Protein AF-B5CWT3-F1 (afdb_monomer_lite)

Organism: Phocaeicola plebeius (strain DSM 17135 / JCM 12973 / CCUG 54634 / M2) (NCBI:txid484018)

Secondary structure (DSSP, 8-state):
----EEEEEEEEEEE-TTS-EEEEEEE-TTEEE-TTS-EEESSS-TT---SEEEEETTEE--EEEEEE-SSEEEEEEEEEETTEEEEEEEEEETTEEEEEEEEEEEEEETTEE-S--BPP-TT-EEEEEEEEP-SSTTSPP-EEEEEEEE-SSGGGG-EEEEEPPSSEEEEEEEEEETT--EEEPPPEEEE-

pLDDT: mean 88.58, std 9.72, range [42.41, 98.19]

Foldseek 3Di:
DPFQFPAKWKWKWFADPVRFIWTLETHGPQWDADPVRDIDGPPDPAQDDPQKAKDFLNHRFRWYWPDDDPFKTWIWFWKQKQNFTWTFIWMDGPVRPLIARPAIWGAPDPPRTDPDGHHDDAFIKIFTWIWGDDQDPPDDIDIDGDDIDGCHDRCSRGMHIDHDDFGKMWIWMWTQGPVRDTDTDDTDIDTD

Structure (mmCIF, N/CA/C/O backbone):
data_AF-B5CWT3-F1
#
_entry.id   AF-B5CWT3-F1
#
loop_
_atom_site.group_PDB
_atom_site.id
_atom_site.type_symbol
_atom_site.label_atom_id
_atom_site.label_alt_id
_atom_site.label_comp_id
_atom_site.label_asym_id
_atom_site.label_entity_id
_atom_site.label_seq_id
_atom_site.pdbx_PDB_ins_code
_atom_site.Cartn_x
_atom_site.Cartn_y
_atom_site.Cartn_z
_atom_site.occupancy
_atom_site.B_iso_or_equiv
_atom_site.auth_seq_id
_atom_site.auth_comp_id
_atom_site.auth_asym_id
_atom_site.auth_atom_id
_atom_site.pdbx_PDB_model_num
ATOM 1 N N . MET A 1 1 ? 12.622 -3.475 -28.338 1.00 42.41 1 MET A N 1
ATOM 2 C CA . MET A 1 1 ? 11.235 -2.985 -28.193 1.00 42.41 1 MET A CA 1
ATOM 3 C C . MET A 1 1 ? 11.257 -1.897 -27.134 1.00 42.41 1 MET A C 1
ATOM 5 O O . MET A 1 1 ? 11.532 -2.212 -25.986 1.00 42.41 1 MET A O 1
ATOM 9 N N . ILE A 1 2 ? 11.100 -0.627 -27.517 1.00 47.38 2 ILE A N 1
ATOM 10 C CA . ILE A 1 2 ? 11.071 0.485 -26.555 1.00 47.38 2 ILE A CA 1
ATOM 11 C C . ILE A 1 2 ? 9.711 0.416 -25.864 1.00 47.38 2 ILE A C 1
ATOM 13 O O . ILE A 1 2 ? 8.704 0.826 -26.438 1.00 47.38 2 ILE A O 1
ATOM 17 N N . LEU A 1 3 ? 9.665 -0.168 -24.668 1.00 53.62 3 LEU A N 1
ATOM 18 C CA . LEU A 1 3 ? 8.480 -0.125 -23.818 1.00 53.62 3 LEU A CA 1
ATOM 19 C C . LEU A 1 3 ? 8.164 1.343 -23.536 1.00 53.62 3 LEU A C 1
ATOM 21 O O . LEU A 1 3 ? 8.878 2.011 -22.788 1.00 53.62 3 LEU A O 1
ATOM 25 N N . HIS A 1 4 ? 7.105 1.862 -24.156 1.00 66.19 4 HIS A N 1
ATOM 26 C CA . HIS A 1 4 ? 6.523 3.121 -23.720 1.00 66.19 4 HIS A CA 1
ATOM 27 C C . HIS A 1 4 ? 5.958 2.862 -22.320 1.00 66.19 4 HIS A C 1
ATOM 29 O O . HIS A 1 4 ? 4.975 2.141 -22.142 1.00 66.19 4 HIS A O 1
ATOM 35 N N . THR A 1 5 ? 6.686 3.345 -21.318 1.00 67.50 5 THR A N 1
ATOM 36 C CA . THR A 1 5 ? 6.448 3.033 -19.910 1.00 67.50 5 THR A CA 1
ATOM 37 C C . THR A 1 5 ? 5.596 4.132 -19.308 1.00 67.50 5 THR A C 1
ATOM 39 O O . THR A 1 5 ? 5.922 5.310 -19.430 1.00 67.50 5 THR A O 1
ATOM 42 N N . ARG A 1 6 ? 4.501 3.751 -18.650 1.00 77.75 6 ARG A N 1
ATOM 43 C CA . ARG A 1 6 ? 3.642 4.695 -17.938 1.00 77.75 6 ARG A CA 1
ATOM 44 C C . ARG A 1 6 ? 4.219 5.023 -16.568 1.00 77.75 6 ARG A C 1
ATOM 46 O O . ARG A 1 6 ? 4.247 6.186 -16.179 1.00 77.75 6 ARG A O 1
ATOM 53 N N . LYS A 1 7 ? 4.617 3.994 -15.817 1.00 86.56 7 LYS A N 1
ATOM 54 C CA . LYS A 1 7 ? 5.152 4.135 -14.459 1.00 86.56 7 LYS A CA 1
ATOM 55 C C . LYS A 1 7 ? 5.949 2.901 -14.054 1.00 86.56 7 LYS A C 1
ATOM 57 O O . LYS A 1 7 ? 5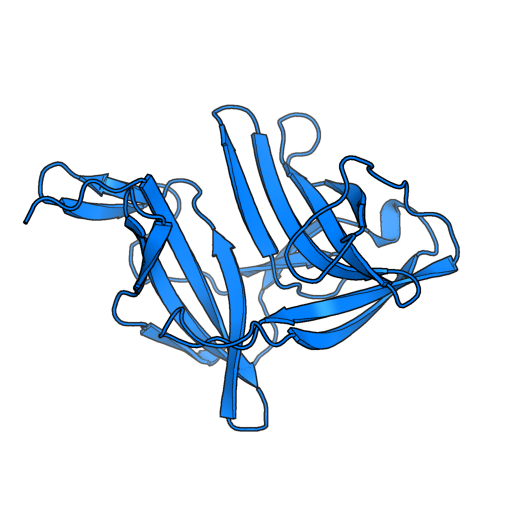.676 1.805 -14.541 1.00 86.56 7 LYS A O 1
ATOM 62 N N . ILE A 1 8 ? 6.901 3.086 -13.147 1.00 89.56 8 ILE A N 1
ATOM 63 C CA . ILE A 1 8 ? 7.663 2.002 -12.529 1.00 89.56 8 ILE A CA 1
ATOM 64 C C . ILE A 1 8 ? 7.457 2.083 -11.026 1.00 89.56 8 ILE A C 1
ATOM 66 O O . ILE A 1 8 ? 7.417 3.173 -10.458 1.00 89.56 8 ILE A O 1
ATOM 70 N N . TYR A 1 9 ? 7.329 0.923 -10.400 1.00 91.38 9 TYR A N 1
ATOM 71 C CA . TYR A 1 9 ? 7.241 0.797 -8.958 1.00 91.38 9 TYR A CA 1
ATOM 72 C C . TYR A 1 9 ? 8.287 -0.192 -8.470 1.00 91.38 9 TYR A C 1
ATOM 74 O O . TYR A 1 9 ? 8.414 -1.277 -9.032 1.00 91.38 9 TYR A O 1
ATOM 82 N N . ALA A 1 10 ? 8.989 0.142 -7.398 1.00 91.56 10 ALA A N 1
ATOM 83 C CA . ALA A 1 10 ? 9.545 -0.852 -6.503 1.00 91.56 10 ALA A CA 1
ATOM 84 C C . ALA A 1 10 ? 8.404 -1.676 -5.895 1.00 91.56 10 ALA A C 1
ATOM 86 O O . ALA A 1 10 ? 7.365 -1.132 -5.517 1.00 91.56 10 ALA A O 1
ATOM 87 N N . VAL A 1 11 ? 8.590 -2.987 -5.811 1.00 93.00 11 VAL A N 1
ATOM 88 C CA . VAL A 1 11 ? 7.597 -3.936 -5.305 1.00 93.00 11 VAL A CA 1
ATOM 89 C C . VAL A 1 11 ? 8.199 -4.689 -4.139 1.00 93.00 11 VAL A C 1
ATOM 91 O O . VAL A 1 11 ? 9.261 -5.295 -4.282 1.00 93.00 11 VAL A O 1
ATOM 94 N N . LEU A 1 12 ? 7.490 -4.688 -3.012 1.00 94.00 12 LEU A N 1
ATOM 95 C CA . LEU A 1 12 ? 7.843 -5.476 -1.839 1.00 94.00 12 LEU A CA 1
ATOM 96 C C . LEU A 1 12 ? 6.810 -6.580 -1.625 1.00 94.00 12 LEU A C 1
ATOM 98 O O . LEU A 1 12 ? 5.619 -6.309 -1.461 1.00 94.00 12 LEU A O 1
ATOM 102 N N . LEU A 1 13 ? 7.283 -7.822 -1.576 1.00 94.94 13 LEU A N 1
ATOM 103 C CA . LEU A 1 13 ? 6.482 -8.992 -1.240 1.00 94.94 13 LEU A CA 1
ATOM 104 C C . LEU A 1 13 ? 6.948 -9.581 0.090 1.00 94.94 13 LEU A C 1
ATOM 106 O O . LEU A 1 13 ? 8.145 -9.599 0.371 1.00 94.94 13 LEU A O 1
ATOM 110 N N . SER A 1 14 ? 6.016 -10.111 0.871 1.00 94.75 14 SER A N 1
ATOM 111 C CA . SER A 1 14 ? 6.274 -10.902 2.074 1.00 94.75 14 SER A CA 1
ATOM 112 C C . SER A 1 14 ? 5.712 -12.308 1.904 1.00 94.75 14 SER A C 1
ATOM 114 O O . SER A 1 14 ? 4.697 -12.506 1.234 1.00 94.75 14 SER A O 1
ATOM 116 N N . GLN A 1 15 ? 6.383 -13.303 2.477 1.00 94.19 15 GLN A N 1
ATOM 117 C CA . GLN A 1 15 ? 5.882 -14.672 2.451 1.00 94.19 15 GLN A CA 1
ATOM 118 C C . GLN A 1 15 ? 4.908 -14.906 3.611 1.00 94.19 15 GLN A C 1
ATOM 120 O O . GLN A 1 15 ? 5.242 -14.664 4.772 1.00 94.19 15 GLN A O 1
ATOM 125 N N . ALA A 1 16 ? 3.707 -15.387 3.303 1.00 90.69 16 ALA A N 1
ATOM 126 C CA . ALA A 1 16 ? 2.750 -15.856 4.295 1.00 90.69 16 ALA A CA 1
ATOM 127 C C . ALA A 1 16 ? 3.155 -17.240 4.848 1.00 90.69 16 ALA A C 1
ATOM 129 O O . ALA A 1 16 ? 3.877 -17.981 4.176 1.00 90.69 16 ALA A O 1
ATOM 130 N N . PRO A 1 17 ? 2.662 -17.644 6.038 1.00 87.75 17 PRO A N 1
ATOM 131 C CA . PRO A 1 17 ? 2.966 -18.957 6.620 1.00 87.75 17 PRO A CA 1
ATOM 132 C C . PRO A 1 17 ? 2.583 -20.155 5.739 1.00 87.75 17 PRO A C 1
ATOM 134 O O . PRO A 1 17 ? 3.186 -21.216 5.850 1.00 87.75 17 PRO A O 1
ATOM 137 N N . ASP A 1 18 ? 1.594 -19.987 4.859 1.00 88.50 18 ASP A N 1
ATOM 138 C CA . ASP A 1 18 ? 1.150 -21.001 3.895 1.00 88.50 18 ASP A CA 1
ATOM 139 C C . ASP A 1 18 ? 1.979 -21.022 2.593 1.00 88.50 18 ASP A C 1
ATOM 141 O O . ASP A 1 18 ? 1.664 -21.757 1.659 1.00 88.50 18 ASP A O 1
ATOM 145 N N . GLY A 1 19 ? 3.042 -20.216 2.521 1.00 88.25 19 GLY A N 1
ATOM 146 C CA . GLY A 1 19 ? 3.961 -20.137 1.390 1.00 88.25 19 GLY A CA 1
ATOM 147 C C . GLY A 1 19 ? 3.539 -19.173 0.281 1.00 88.25 19 GLY A C 1
ATOM 148 O O . GLY A 1 19 ? 4.358 -18.909 -0.606 1.00 88.25 19 GLY A O 1
ATOM 149 N N . ARG A 1 20 ? 2.320 -18.611 0.319 1.00 91.31 20 ARG A N 1
ATOM 150 C CA . ARG A 1 20 ? 1.879 -17.598 -0.654 1.00 91.31 20 ARG A CA 1
ATOM 151 C C . ARG A 1 20 ? 2.666 -16.302 -0.490 1.00 91.31 20 ARG A C 1
ATOM 153 O O . ARG A 1 20 ? 3.095 -15.945 0.606 1.00 91.31 20 ARG A O 1
ATOM 160 N N . TRP A 1 21 ? 2.812 -15.561 -1.583 1.00 93.56 21 TRP A N 1
ATOM 161 C CA . TRP A 1 21 ? 3.389 -14.221 -1.550 1.00 93.56 21 TRP A CA 1
ATOM 162 C C . TRP A 1 21 ? 2.282 -13.193 -1.381 1.00 93.56 21 TRP A C 1
ATOM 164 O O . TRP A 1 21 ? 1.289 -13.215 -2.103 1.00 93.56 21 TRP A O 1
ATOM 174 N N . LEU A 1 22 ? 2.456 -12.282 -0.434 1.00 94.12 22 LEU A N 1
ATOM 175 C CA . LEU A 1 22 ? 1.576 -11.149 -0.211 1.00 94.12 22 LEU A CA 1
ATOM 176 C C . LEU A 1 22 ? 2.302 -9.865 -0.610 1.00 94.12 22 LEU A C 1
ATOM 178 O O . LEU A 1 22 ? 3.482 -9.687 -0.320 1.00 94.12 22 LEU A O 1
ATOM 182 N N . SER A 1 23 ? 1.605 -8.956 -1.276 1.00 94.00 23 SER A N 1
ATOM 183 C CA . SER A 1 23 ? 2.138 -7.666 -1.697 1.00 94.00 23 SER A CA 1
ATOM 184 C C . SER A 1 23 ? 2.060 -6.655 -0.550 1.00 94.00 23 SER A C 1
ATOM 186 O O . SER A 1 23 ? 0.996 -6.107 -0.253 1.00 94.00 23 SER A O 1
ATOM 188 N N . TYR A 1 24 ? 3.207 -6.366 0.071 1.00 91.12 24 TYR A N 1
ATOM 189 C CA . TYR A 1 24 ? 3.368 -5.252 1.015 1.00 91.12 24 TYR A CA 1
ATOM 190 C C . TYR A 1 24 ? 3.343 -3.890 0.320 1.00 91.12 24 TYR A C 1
ATOM 192 O O . TYR A 1 24 ? 3.118 -2.874 0.976 1.00 91.12 24 TYR A O 1
ATOM 200 N N . GLY A 1 25 ? 3.458 -3.853 -1.005 1.00 91.19 25 GLY A N 1
ATOM 201 C CA . GLY A 1 25 ? 2.993 -2.719 -1.783 1.00 91.19 25 GLY A CA 1
ATOM 202 C C . GLY A 1 25 ? 3.935 -2.283 -2.885 1.00 91.19 25 GLY A C 1
ATOM 203 O O . GLY A 1 25 ? 4.823 -3.025 -3.310 1.00 91.19 25 GLY A O 1
ATOM 204 N N . MET A 1 26 ? 3.674 -1.074 -3.372 1.00 90.81 26 MET A N 1
ATOM 205 C CA . MET A 1 26 ? 4.297 -0.499 -4.556 1.00 90.81 26 MET A CA 1
ATOM 206 C C . MET A 1 26 ? 4.712 0.938 -4.283 1.00 90.81 26 MET A C 1
ATOM 208 O O . MET A 1 26 ? 3.869 1.758 -3.921 1.00 90.81 26 MET A O 1
ATOM 212 N N . ASP A 1 27 ? 5.984 1.248 -4.501 1.00 90.44 27 ASP A N 1
ATOM 213 C CA . ASP A 1 27 ? 6.536 2.586 -4.315 1.00 90.44 27 ASP A CA 1
ATOM 214 C C . ASP A 1 27 ? 7.229 3.059 -5.591 1.00 90.44 27 ASP A C 1
ATOM 216 O O . ASP A 1 27 ? 8.103 2.381 -6.118 1.00 90.44 27 ASP A O 1
ATOM 220 N N . GLY A 1 28 ? 6.787 4.186 -6.137 1.00 85.38 28 GLY A N 1
ATOM 221 C CA . GLY A 1 28 ? 7.316 4.730 -7.388 1.00 85.38 28 GLY A CA 1
ATOM 222 C C . GLY A 1 28 ? 8.274 5.898 -7.185 1.00 85.38 28 GLY A C 1
ATOM 223 O O . GLY A 1 28 ? 8.711 6.475 -8.179 1.00 85.38 28 GLY A O 1
ATOM 224 N N . ASP A 1 29 ? 8.557 6.291 -5.939 1.00 83.50 29 ASP A N 1
ATOM 225 C CA . ASP A 1 29 ? 9.338 7.498 -5.683 1.00 83.50 29 ASP A CA 1
ATOM 226 C C . ASP A 1 29 ? 10.789 7.341 -6.155 1.00 83.50 29 ASP A C 1
ATOM 228 O O . ASP A 1 29 ? 11.510 6.418 -5.763 1.00 83.50 29 ASP A O 1
ATOM 232 N N . GLY A 1 30 ? 11.214 8.255 -7.024 1.00 81.00 30 GLY A N 1
ATOM 233 C CA . GLY A 1 30 ? 12.561 8.272 -7.580 1.00 81.00 30 GLY A CA 1
ATOM 234 C C . GLY A 1 30 ? 12.915 7.100 -8.502 1.00 81.00 30 GLY A C 1
ATOM 235 O O . GLY A 1 30 ? 14.095 6.964 -8.816 1.00 81.00 30 GLY A O 1
ATOM 236 N N . VAL A 1 31 ? 11.960 6.270 -8.949 1.00 86.81 31 VAL A N 1
ATOM 237 C CA . VAL A 1 31 ? 12.222 5.129 -9.852 1.00 86.81 31 VAL A CA 1
ATOM 238 C C . VAL A 1 31 ? 11.840 5.472 -11.294 1.00 86.81 31 VAL A C 1
ATOM 240 O O . VAL A 1 31 ? 10.692 5.805 -11.586 1.00 86.81 31 VAL A O 1
ATOM 243 N N . THR A 1 32 ? 12.796 5.373 -12.220 1.00 87.19 32 THR A N 1
ATOM 244 C CA . THR A 1 32 ? 12.632 5.774 -13.632 1.00 87.19 32 THR A CA 1
ATOM 245 C C . THR A 1 32 ? 13.348 4.820 -14.596 1.00 87.19 32 THR A C 1
ATOM 247 O O . THR A 1 32 ? 13.982 3.861 -14.159 1.00 87.19 32 THR A O 1
ATOM 250 N N . LEU A 1 33 ? 13.215 5.050 -15.911 1.00 86.50 33 LEU A N 1
ATOM 251 C CA . LEU A 1 33 ? 14.059 4.425 -16.934 1.00 86.50 33 LEU A CA 1
ATOM 252 C C . LEU A 1 33 ? 15.059 5.442 -17.479 1.00 86.50 33 LEU A C 1
ATOM 254 O O . LEU A 1 33 ? 14.679 6.575 -17.778 1.00 86.50 33 LEU A O 1
ATOM 258 N N . ASN A 1 34 ? 16.295 5.008 -17.704 1.00 85.25 34 ASN A N 1
ATOM 259 C CA . ASN A 1 34 ? 17.256 5.786 -18.476 1.00 85.25 34 ASN A CA 1
ATOM 260 C C . ASN A 1 34 ? 17.017 5.672 -19.989 1.00 85.25 34 ASN A C 1
ATOM 262 O O . ASN A 1 34 ? 16.155 4.925 -20.460 1.00 85.25 34 ASN A O 1
ATOM 266 N N . SER A 1 35 ? 17.816 6.398 -20.774 1.00 82.94 35 SER A N 1
ATOM 267 C CA . SER A 1 35 ? 17.736 6.406 -22.243 1.00 82.94 35 SER A CA 1
ATOM 268 C C . SER A 1 35 ? 17.994 5.040 -22.895 1.00 82.94 35 SER A C 1
ATOM 270 O O . SER A 1 35 ? 17.619 4.838 -24.049 1.00 82.94 35 SER A O 1
ATOM 272 N N . LEU A 1 36 ? 18.593 4.094 -22.165 1.00 84.81 36 LEU A N 1
ATOM 273 C CA . LEU A 1 36 ? 18.849 2.719 -22.600 1.00 84.81 36 LEU A CA 1
ATOM 274 C C . LEU A 1 36 ? 17.737 1.744 -22.171 1.00 84.81 36 LEU A C 1
ATOM 276 O O . LEU A 1 36 ? 17.817 0.554 -22.474 1.00 84.81 36 LEU A O 1
ATOM 280 N N . GLY A 1 37 ? 16.699 2.222 -21.477 1.00 79.12 37 GLY A N 1
ATOM 281 C CA . GLY A 1 37 ? 15.597 1.398 -20.978 1.00 79.12 37 GLY A CA 1
ATOM 282 C C . GLY A 1 37 ? 15.942 0.580 -19.732 1.00 79.12 37 GLY A C 1
ATOM 283 O O . GLY A 1 37 ? 15.261 -0.403 -19.444 1.00 79.12 37 GLY A O 1
ATOM 284 N N . GLN A 1 38 ? 16.987 0.956 -18.994 1.00 85.88 38 GLN A N 1
ATOM 285 C CA . GLN A 1 38 ? 17.345 0.333 -17.720 1.00 85.88 38 GLN A CA 1
ATOM 286 C C . GLN A 1 38 ? 16.682 1.086 -16.569 1.00 85.88 38 GLN A C 1
ATOM 288 O O . GLN A 1 38 ? 16.567 2.310 -16.611 1.00 85.88 38 GLN A O 1
ATOM 293 N N . ILE A 1 39 ? 16.253 0.350 -15.543 1.00 87.62 39 ILE A N 1
ATOM 294 C CA . ILE A 1 39 ? 15.684 0.947 -14.333 1.00 87.62 39 ILE A CA 1
ATOM 295 C C . ILE A 1 39 ? 16.789 1.687 -13.590 1.00 87.62 39 ILE A C 1
ATOM 297 O O . ILE A 1 39 ? 17.854 1.124 -13.365 1.00 87.62 39 ILE A O 1
ATOM 301 N N . GLU A 1 40 ? 16.507 2.913 -13.172 1.00 87.25 40 GLU A N 1
ATOM 302 C CA . GLU A 1 40 ? 17.349 3.715 -12.293 1.00 87.25 40 GLU A CA 1
ATOM 303 C C . GLU A 1 40 ? 16.524 4.208 -11.107 1.00 87.25 40 GLU A C 1
ATOM 305 O O . GLU A 1 40 ? 15.315 4.427 -11.210 1.00 87.25 40 GLU A O 1
ATOM 310 N N . SER A 1 41 ? 17.182 4.355 -9.961 1.00 83.12 41 SER A N 1
ATOM 311 C CA . SER A 1 41 ? 16.553 4.754 -8.708 1.00 83.12 41 SER A CA 1
ATOM 312 C C . SER A 1 41 ? 17.380 5.850 -8.048 1.00 83.12 41 SER A C 1
ATOM 314 O O . SER A 1 41 ? 18.573 5.671 -7.806 1.00 83.12 41 SER A O 1
ATOM 316 N N . GLN A 1 42 ? 16.743 6.985 -7.767 1.00 76.31 42 GLN A N 1
ATOM 317 C CA . GLN A 1 42 ? 17.350 8.128 -7.077 1.00 76.31 42 GLN A CA 1
ATOM 318 C C . GLN A 1 42 ? 17.270 7.996 -5.549 1.00 76.31 42 GLN A C 1
ATOM 320 O O . GLN A 1 42 ? 18.022 8.651 -4.833 1.00 76.31 42 GLN A O 1
ATOM 325 N N . SER A 1 43 ? 16.362 7.154 -5.047 1.00 64.56 43 SER A N 1
ATOM 326 C CA . SER A 1 43 ? 16.058 7.002 -3.618 1.00 64.56 43 SER A CA 1
ATOM 327 C C . SER A 1 43 ? 16.865 5.887 -2.939 1.00 64.56 43 SER A C 1
ATOM 329 O O . SER A 1 43 ? 17.167 5.978 -1.748 1.00 64.56 43 SER A O 1
ATOM 331 N N . ALA A 1 44 ? 17.253 4.845 -3.680 1.00 66.25 44 ALA A N 1
ATOM 332 C CA . ALA A 1 44 ? 18.065 3.733 -3.176 1.00 66.25 44 ALA A CA 1
ATOM 333 C C . ALA A 1 44 ? 18.827 3.004 -4.300 1.00 66.25 44 ALA A C 1
ATOM 335 O O . ALA A 1 44 ? 18.329 2.961 -5.429 1.00 66.25 44 ALA A O 1
ATOM 336 N N . PRO A 1 45 ? 19.983 2.367 -4.015 1.00 73.12 45 PRO A N 1
ATOM 337 C CA . PRO 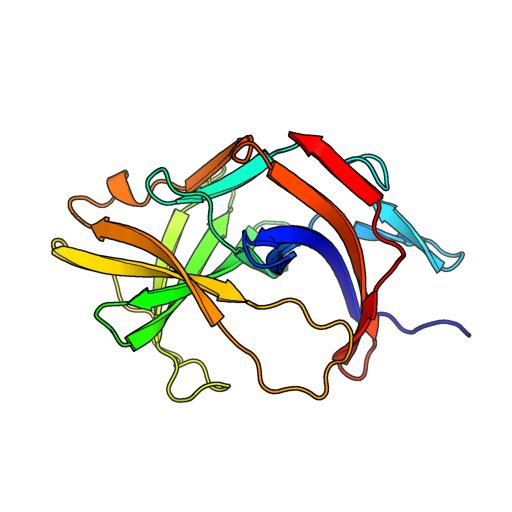A 1 45 ? 20.653 1.491 -4.973 1.00 73.12 45 PRO A CA 1
ATOM 338 C C . PRO A 1 45 ? 19.724 0.384 -5.485 1.00 73.12 45 PRO A C 1
ATOM 340 O O . PRO A 1 45 ? 18.955 -0.210 -4.726 1.00 73.12 45 PRO A O 1
ATOM 343 N N . LEU A 1 46 ? 19.815 0.085 -6.781 1.00 73.25 46 LEU A N 1
ATOM 344 C CA . LEU A 1 46 ? 18.967 -0.920 -7.416 1.00 73.25 46 LEU A CA 1
ATOM 345 C C . LEU A 1 46 ? 19.153 -2.293 -6.775 1.00 73.25 46 LEU A C 1
ATOM 347 O O . LEU A 1 46 ? 20.274 -2.742 -6.539 1.00 73.25 46 LEU A O 1
ATOM 351 N N . GLY A 1 47 ? 18.036 -2.970 -6.517 1.00 66.31 47 GLY A N 1
ATOM 352 C CA . GLY A 1 47 ? 18.058 -4.312 -5.939 1.00 66.31 47 GLY A CA 1
ATOM 353 C C . GLY A 1 47 ? 18.570 -4.367 -4.498 1.00 66.31 47 GLY A C 1
ATOM 354 O O . GLY A 1 47 ? 18.820 -5.463 -4.008 1.00 66.31 47 GLY A O 1
ATOM 355 N N . GLN A 1 48 ? 18.708 -3.227 -3.815 1.00 78.81 48 GLN A N 1
ATOM 356 C CA . GLN A 1 48 ? 18.921 -3.170 -2.374 1.00 78.81 48 GLN A CA 1
ATOM 357 C C . GLN A 1 48 ? 17.670 -2.612 -1.710 1.00 78.81 48 GLN A C 1
ATOM 359 O O . GLN A 1 48 ? 17.190 -1.532 -2.048 1.00 78.81 48 GLN A O 1
ATOM 364 N N . TRP A 1 49 ? 17.154 -3.350 -0.737 1.00 85.88 49 TRP A N 1
ATOM 365 C CA . TRP A 1 49 ? 16.080 -2.881 0.119 1.00 85.88 49 TRP A CA 1
ATOM 366 C C . TRP A 1 49 ? 16.606 -2.709 1.541 1.00 85.88 49 TRP A C 1
ATOM 368 O O . TRP A 1 49 ? 17.268 -3.590 2.083 1.00 85.88 49 TRP A O 1
ATOM 378 N N . ASN A 1 50 ? 16.315 -1.563 2.153 1.00 85.69 50 ASN A N 1
ATOM 379 C CA . ASN A 1 50 ? 16.822 -1.188 3.477 1.00 85.69 50 ASN A CA 1
ATOM 380 C C . ASN A 1 50 ? 16.035 -1.816 4.647 1.00 85.69 50 ASN A C 1
ATOM 382 O O . ASN A 1 50 ? 16.206 -1.398 5.794 1.00 85.69 50 ASN A O 1
ATOM 386 N N . GLY A 1 51 ? 15.134 -2.759 4.354 1.00 89.50 51 GLY A N 1
ATOM 387 C CA . GLY A 1 51 ? 14.304 -3.444 5.341 1.00 89.50 51 GLY A CA 1
ATOM 388 C C . GLY A 1 51 ? 13.207 -2.575 5.954 1.00 89.50 51 GLY A C 1
ATOM 389 O O . GLY A 1 51 ? 12.540 -3.022 6.884 1.00 89.50 51 GLY A O 1
ATOM 390 N N . LYS A 1 52 ? 13.006 -1.332 5.493 1.00 91.19 52 LYS A N 1
ATOM 391 C CA . LYS A 1 52 ? 11.993 -0.423 6.041 1.00 91.19 52 LYS A CA 1
ATOM 392 C C . LYS A 1 52 ? 10.757 -0.353 5.157 1.00 91.19 52 LYS A C 1
ATOM 394 O O . LYS A 1 52 ? 10.841 -0.413 3.933 1.00 91.19 52 LYS A O 1
ATOM 399 N N . TRP A 1 53 ? 9.606 -0.194 5.804 1.00 93.62 53 TRP A N 1
ATOM 400 C CA . TRP A 1 53 ? 8.317 -0.018 5.150 1.00 93.62 53 TRP A CA 1
ATOM 401 C C . TRP A 1 53 ? 7.355 0.827 5.992 1.00 93.62 53 TRP A C 1
ATOM 403 O O . TRP A 1 53 ? 7.636 1.161 7.150 1.00 93.62 53 TRP A O 1
ATOM 413 N N . ILE A 1 54 ? 6.226 1.208 5.393 1.00 94.88 54 ILE A N 1
ATOM 414 C CA . ILE A 1 54 ? 5.230 2.088 6.005 1.00 94.88 54 ILE A CA 1
ATOM 415 C C . ILE A 1 54 ? 4.523 1.360 7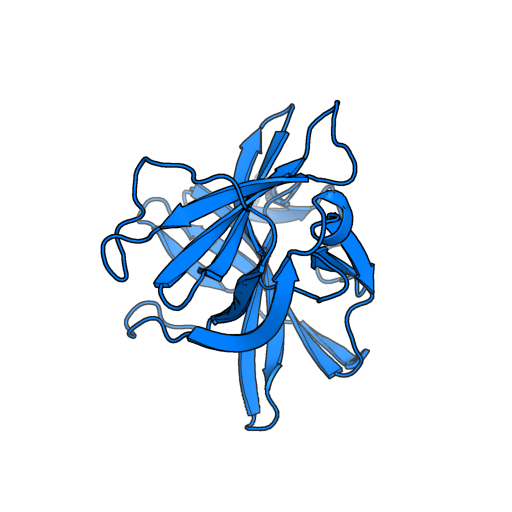.159 1.00 94.88 54 ILE A C 1
ATOM 417 O O . ILE A 1 54 ? 4.064 0.221 7.031 1.00 94.88 54 ILE A O 1
ATOM 421 N N . ARG A 1 55 ? 4.412 2.051 8.299 1.00 95.06 55 ARG A N 1
ATOM 422 C CA . ARG A 1 55 ? 3.593 1.671 9.453 1.00 95.06 55 ARG A CA 1
ATOM 423 C C . ARG A 1 55 ? 2.529 2.712 9.739 1.00 95.06 55 ARG A C 1
ATOM 425 O O . ARG A 1 55 ? 2.826 3.903 9.755 1.00 95.06 55 ARG A O 1
ATOM 432 N N . ILE A 1 56 ? 1.334 2.245 10.083 1.00 96.00 56 ILE A N 1
ATOM 433 C CA . ILE A 1 56 ? 0.224 3.067 10.572 1.00 96.00 56 ILE A CA 1
ATOM 434 C C . ILE A 1 56 ? -0.239 2.488 11.902 1.00 96.00 56 ILE A C 1
ATOM 436 O O . ILE A 1 56 ? -0.496 1.289 12.016 1.00 96.00 56 ILE A O 1
ATOM 440 N N . GLY A 1 57 ? -0.303 3.326 12.936 1.00 93.50 57 GLY A N 1
ATOM 441 C CA . GLY A 1 57 ? -0.781 2.891 14.253 1.00 93.50 57 GLY A CA 1
ATOM 442 C C . GLY A 1 57 ? 0.019 1.738 14.850 1.00 93.50 57 GLY A C 1
ATOM 443 O O . GLY A 1 57 ? -0.520 0.861 15.516 1.00 93.50 57 GLY A O 1
ATOM 444 N N . GLY A 1 58 ? 1.323 1.717 14.569 1.00 92.19 58 GLY A N 1
ATOM 445 C CA . GLY A 1 58 ? 2.219 0.669 15.039 1.00 92.19 58 GLY A CA 1
ATOM 446 C C . GLY A 1 58 ? 2.094 -0.658 14.286 1.00 92.19 58 GLY A C 1
ATOM 447 O O . GLY A 1 58 ? 2.733 -1.621 14.697 1.00 92.19 58 GLY A O 1
ATOM 448 N N . LYS A 1 59 ? 1.355 -0.746 13.179 1.00 94.50 59 LYS A N 1
ATOM 449 C CA . LYS A 1 59 ? 1.294 -1.959 12.347 1.00 94.50 59 LYS A CA 1
ATOM 450 C C . LYS A 1 59 ? 1.944 -1.706 10.996 1.00 94.50 59 LYS A C 1
ATOM 452 O O . LYS A 1 59 ? 1.780 -0.613 10.464 1.00 94.50 59 LYS A O 1
ATOM 457 N N . ASN A 1 60 ? 2.716 -2.661 10.475 1.00 93.56 60 ASN A N 1
ATOM 458 C CA . ASN A 1 60 ? 3.213 -2.598 9.096 1.00 93.56 60 ASN A CA 1
ATOM 459 C C . ASN A 1 60 ? 2.032 -2.835 8.163 1.00 93.56 60 ASN A C 1
ATOM 461 O O . ASN A 1 60 ? 1.209 -3.707 8.432 1.00 93.56 60 ASN A O 1
ATOM 465 N N . VAL A 1 61 ? 1.926 -2.033 7.108 1.00 95.88 61 VAL A N 1
ATOM 466 C CA . VAL A 1 61 ? 0.747 -2.037 6.237 1.00 95.88 61 VAL A CA 1
ATOM 467 C C . VAL A 1 61 ? 1.137 -2.237 4.784 1.00 95.88 61 VAL A C 1
ATOM 469 O O . VAL A 1 61 ? 2.219 -1.822 4.364 1.00 95.88 61 VAL A O 1
ATOM 472 N N . ALA A 1 62 ? 0.234 -2.833 4.007 1.00 96.00 62 ALA A N 1
ATOM 473 C CA . ALA A 1 62 ? 0.382 -2.859 2.564 1.00 96.00 62 ALA A CA 1
ATOM 474 C C . ALA A 1 62 ? 0.084 -1.463 1.998 1.00 96.00 62 ALA A C 1
ATOM 476 O O . ALA A 1 62 ? -1.020 -0.970 2.198 1.00 96.00 62 ALA A O 1
ATOM 477 N N . ALA A 1 63 ? 1.031 -0.816 1.319 1.00 96.44 63 ALA A N 1
ATOM 478 C CA . ALA A 1 63 ? 0.878 0.565 0.856 1.00 96.44 63 ALA A CA 1
ATOM 479 C C . ALA A 1 63 ? 1.215 0.703 -0.631 1.00 96.44 63 ALA A C 1
ATOM 481 O O . ALA A 1 63 ? 2.301 0.340 -1.074 1.00 96.44 63 ALA A O 1
ATOM 482 N N . TYR A 1 64 ? 0.283 1.250 -1.404 1.00 95.12 64 TYR A N 1
ATOM 483 C CA . TYR A 1 64 ? 0.391 1.348 -2.857 1.00 95.12 64 TYR A CA 1
ATOM 484 C C . TYR A 1 64 ? 0.400 2.809 -3.263 1.00 95.12 64 TYR A C 1
ATOM 486 O O . TYR A 1 64 ? -0.574 3.522 -3.023 1.00 95.12 64 TYR A O 1
ATOM 494 N N . MET A 1 65 ? 1.492 3.265 -3.867 1.00 94.06 65 MET A N 1
ATOM 495 C CA . MET A 1 65 ? 1.586 4.628 -4.358 1.00 94.06 65 MET A CA 1
ATOM 496 C C . MET A 1 65 ? 0.592 4.836 -5.496 1.00 94.06 65 MET A C 1
ATOM 498 O O . MET A 1 65 ? 0.707 4.241 -6.568 1.00 94.06 65 MET A O 1
ATOM 502 N N . THR A 1 66 ? -0.332 5.767 -5.308 1.00 91.06 66 THR A N 1
ATOM 503 C CA . THR A 1 66 ? -1.275 6.167 -6.352 1.00 91.06 66 THR A CA 1
ATOM 504 C C . THR A 1 66 ? -0.718 7.303 -7.191 1.00 91.06 66 THR A C 1
ATOM 506 O O . THR A 1 66 ? -0.844 7.305 -8.415 1.00 91.06 66 THR A O 1
ATOM 509 N N . PHE A 1 67 ? -0.068 8.271 -6.548 1.00 85.75 67 PHE A N 1
ATOM 510 C CA . PHE A 1 67 ? 0.364 9.504 -7.190 1.00 85.75 67 PHE A CA 1
ATOM 511 C C . PHE A 1 67 ? 1.608 10.066 -6.501 1.00 85.75 67 PHE A C 1
ATOM 513 O O . PHE A 1 67 ? 1.756 9.934 -5.289 1.00 85.75 67 PHE A O 1
ATOM 520 N N . ALA A 1 68 ? 2.484 10.669 -7.294 1.00 87.38 68 ALA A N 1
ATOM 521 C CA . ALA A 1 68 ? 3.656 11.390 -6.833 1.00 87.38 68 ALA A CA 1
ATOM 522 C C . ALA A 1 68 ? 3.822 12.625 -7.719 1.00 87.38 68 ALA A C 1
ATOM 524 O O . ALA A 1 68 ? 3.740 12.517 -8.945 1.00 87.38 68 ALA A O 1
ATOM 525 N N . ASP A 1 69 ? 4.041 13.773 -7.094 1.00 85.44 69 ASP A N 1
ATOM 526 C CA . ASP A 1 69 ? 4.476 14.999 -7.752 1.00 85.44 69 ASP A CA 1
ATOM 527 C C . ASP A 1 69 ? 5.647 15.624 -6.985 1.00 85.44 69 ASP A C 1
ATOM 529 O O . ASP A 1 69 ? 6.164 15.054 -6.026 1.00 85.44 69 ASP A O 1
ATOM 533 N N . SER A 1 70 ? 6.086 16.808 -7.412 1.00 84.38 70 SER A N 1
ATOM 534 C CA . SER A 1 70 ? 7.232 17.492 -6.809 1.00 84.38 70 SER A CA 1
ATOM 535 C C . SER A 1 70 ? 7.015 17.956 -5.364 1.00 84.38 70 SER A C 1
ATOM 537 O O . SER A 1 70 ? 7.969 18.408 -4.738 1.00 84.38 70 SER A O 1
ATOM 539 N N . ARG A 1 71 ? 5.787 17.896 -4.834 1.00 89.31 71 ARG A N 1
ATOM 540 C CA . ARG A 1 71 ? 5.428 18.425 -3.507 1.00 89.31 71 ARG A CA 1
ATOM 541 C C . ARG A 1 71 ? 4.797 17.388 -2.591 1.00 89.31 71 ARG A C 1
ATOM 543 O O . ARG A 1 71 ? 4.692 17.631 -1.388 1.00 89.31 71 ARG A O 1
ATOM 550 N N . SER A 1 72 ? 4.317 16.280 -3.144 1.00 92.62 72 SER A N 1
ATOM 551 C CA . SER A 1 72 ? 3.520 15.321 -2.405 1.00 92.62 72 SER A CA 1
ATOM 552 C C . SER A 1 72 ? 3.586 13.908 -2.964 1.00 92.62 72 SER A C 1
ATOM 554 O O . SER A 1 72 ? 3.612 13.674 -4.173 1.00 92.62 72 SER A O 1
ATOM 556 N N . LEU A 1 73 ? 3.538 12.949 -2.042 1.00 93.69 73 LEU A N 1
ATOM 557 C CA . LEU A 1 73 ? 3.393 11.530 -2.339 1.00 93.69 73 LEU A CA 1
ATOM 558 C C . LEU A 1 73 ? 2.084 11.036 -1.738 1.00 93.69 73 LEU A C 1
ATOM 560 O O . LEU A 1 73 ? 1.749 11.346 -0.591 1.00 93.69 73 LEU A O 1
ATOM 564 N N . HIS A 1 74 ? 1.352 10.241 -2.505 1.00 95.31 74 HIS A N 1
ATOM 565 C CA . HIS A 1 74 ? 0.058 9.707 -2.118 1.00 95.31 74 HIS A CA 1
ATOM 566 C C . HIS A 1 74 ? 0.054 8.190 -2.212 1.00 95.31 74 HIS A C 1
ATOM 568 O O . HIS A 1 74 ? 0.414 7.620 -3.245 1.00 95.31 74 HIS A O 1
ATOM 574 N N . TYR A 1 75 ? -0.425 7.554 -1.146 1.00 96.50 75 TYR A N 1
ATOM 575 C CA . TYR A 1 75 ? -0.556 6.105 -1.066 1.00 96.50 75 TYR A CA 1
ATOM 576 C C . TYR A 1 75 ? -1.967 5.718 -0.637 1.00 96.50 75 TYR A C 1
ATOM 578 O O . TYR A 1 75 ? -2.626 6.430 0.122 1.00 96.50 75 TYR A O 1
ATOM 586 N N . THR A 1 76 ? -2.402 4.548 -1.085 1.00 96.38 76 THR A N 1
ATOM 587 C CA . THR A 1 76 ? -3.584 3.855 -0.576 1.00 96.38 76 THR A CA 1
ATOM 588 C C . THR A 1 76 ? -3.163 2.621 0.200 1.00 96.38 76 THR A C 1
ATOM 590 O O . THR A 1 76 ? -2.295 1.869 -0.249 1.00 96.38 76 THR A O 1
ATOM 593 N N . VAL A 1 77 ? -3.798 2.390 1.344 1.00 97.31 77 VAL A N 1
ATOM 594 C CA . VAL A 1 77 ? -3.615 1.177 2.149 1.00 97.31 77 VAL A CA 1
ATOM 595 C C . VAL A 1 77 ? -4.951 0.444 2.217 1.00 97.31 77 VAL A C 1
ATOM 597 O O . VAL A 1 77 ? -5.898 1.005 2.773 1.00 97.31 77 VAL A O 1
ATOM 600 N N . PRO A 1 78 ? -5.063 -0.775 1.664 1.00 96.56 78 PRO A N 1
ATOM 601 C CA . PRO A 1 78 ? -6.321 -1.497 1.635 1.00 96.56 78 PRO A CA 1
ATOM 602 C C . PRO A 1 78 ? -6.701 -1.982 3.032 1.00 96.56 78 PRO A C 1
ATOM 604 O O . PRO A 1 78 ? -5.877 -2.516 3.778 1.00 96.56 78 PRO A O 1
ATOM 607 N N . VAL A 1 79 ? -7.965 -1.778 3.393 1.00 97.38 79 VAL A N 1
ATOM 608 C CA . VAL A 1 79 ? -8.521 -2.112 4.705 1.00 97.38 79 VAL A CA 1
ATOM 609 C C . VAL A 1 79 ? -9.961 -2.628 4.607 1.00 97.38 79 VAL A C 1
ATOM 611 O O . VAL A 1 79 ? -10.665 -2.401 3.619 1.00 97.38 79 VAL A O 1
ATOM 614 N N . LEU A 1 80 ? -10.421 -3.285 5.671 1.00 97.31 80 LEU A N 1
ATOM 615 C CA . LEU A 1 80 ? -11.832 -3.276 6.048 1.00 97.31 80 LEU A CA 1
ATOM 616 C C . LEU A 1 80 ? -12.011 -2.194 7.108 1.00 97.31 80 LEU A C 1
ATOM 618 O O . LEU A 1 80 ? -11.479 -2.302 8.215 1.00 97.31 80 LEU A O 1
ATOM 622 N N . PHE A 1 81 ? -12.738 -1.142 6.757 1.00 97.06 81 PHE A N 1
ATOM 623 C CA . PHE A 1 81 ? -13.091 -0.063 7.667 1.00 97.06 81 PHE A CA 1
ATOM 624 C C . PHE A 1 81 ? -14.507 -0.304 8.175 1.00 97.06 81 PHE A C 1
ATOM 626 O O . PHE A 1 81 ? -15.448 -0.315 7.387 1.00 97.06 81 PHE A O 1
ATOM 633 N N . ASN A 1 82 ? -14.652 -0.574 9.474 1.00 96.94 82 ASN A N 1
ATOM 634 C CA . ASN A 1 82 ? -15.919 -0.984 10.090 1.00 96.94 82 ASN A CA 1
ATOM 635 C C . ASN A 1 82 ? -16.615 -2.143 9.342 1.00 96.94 82 ASN A C 1
ATOM 637 O O . ASN A 1 82 ? -17.837 -2.196 9.249 1.00 96.94 82 ASN A O 1
ATOM 641 N N . GLY A 1 83 ? -15.821 -3.075 8.803 1.00 95.62 83 GLY A N 1
ATOM 642 C CA . GLY A 1 83 ? -16.299 -4.237 8.045 1.00 95.62 83 GLY A CA 1
ATOM 643 C C . GLY A 1 83 ? -16.467 -4.010 6.539 1.00 95.62 83 GLY A C 1
ATOM 644 O O . GLY A 1 83 ? -16.671 -4.976 5.811 1.00 95.62 83 GLY A O 1
ATOM 645 N N . GLU A 1 84 ? -16.323 -2.779 6.043 1.00 94.56 84 GLU A N 1
ATOM 646 C CA . GLU A 1 84 ? -16.503 -2.455 4.624 1.00 94.56 84 GLU A CA 1
ATOM 647 C C . GLU A 1 84 ? -15.164 -2.278 3.893 1.00 94.56 84 GLU A C 1
ATOM 649 O O . GLU A 1 84 ? -14.258 -1.591 4.380 1.00 94.56 84 GLU A O 1
ATOM 654 N N . ARG A 1 85 ? -15.040 -2.850 2.685 1.00 94.75 85 ARG A N 1
ATOM 655 C CA . ARG A 1 85 ? -13.847 -2.692 1.838 1.00 94.75 85 ARG A CA 1
ATOM 656 C C . ARG A 1 85 ? -13.610 -1.213 1.545 1.00 94.75 85 ARG A C 1
ATOM 658 O O . ARG A 1 85 ? -14.446 -0.530 0.958 1.00 94.75 85 ARG A O 1
ATOM 665 N N . SER A 1 86 ? -12.454 -0.727 1.978 1.00 96.31 86 SER A N 1
ATOM 666 C CA . SER A 1 86 ? -12.073 0.680 1.886 1.00 96.31 86 SER A CA 1
ATOM 667 C C . SER A 1 86 ? -10.561 0.821 1.766 1.00 96.31 86 SER A C 1
ATOM 669 O O . SER A 1 86 ? -9.837 -0.106 2.108 1.00 96.31 86 SER A O 1
ATOM 671 N N . ASP A 1 87 ? -10.061 1.978 1.356 1.00 96.81 87 ASP A N 1
ATOM 672 C CA . ASP A 1 87 ? -8.638 2.300 1.438 1.00 96.81 87 ASP A CA 1
ATOM 673 C C . ASP A 1 87 ? -8.410 3.460 2.404 1.00 96.81 87 ASP A C 1
ATOM 675 O O . ASP A 1 87 ? -9.104 4.476 2.350 1.00 96.81 87 ASP A O 1
ATOM 679 N N . LEU A 1 88 ? -7.399 3.349 3.262 1.00 97.12 88 LEU A N 1
ATOM 680 C CA . LEU A 1 88 ? -6.849 4.528 3.922 1.00 97.12 88 LEU A CA 1
ATOM 681 C C . LEU A 1 88 ? -6.086 5.350 2.891 1.00 97.12 88 LEU A C 1
ATOM 683 O O . LEU A 1 88 ? -5.301 4.806 2.114 1.00 97.12 88 LEU A O 1
ATOM 687 N N . ILE A 1 89 ? -6.287 6.662 2.924 1.00 96.56 89 ILE A N 1
ATOM 688 C CA . ILE A 1 89 ? -5.590 7.610 2.061 1.00 96.56 89 ILE A CA 1
ATOM 689 C C . ILE A 1 89 ? -4.448 8.229 2.855 1.00 96.56 89 ILE A C 1
ATOM 691 O O . ILE A 1 89 ? -4.681 8.906 3.858 1.00 96.56 89 ILE A O 1
ATOM 695 N N . LEU A 1 90 ? -3.218 8.013 2.402 1.00 96.38 90 LEU A N 1
ATOM 696 C CA . LEU A 1 90 ? -2.018 8.582 2.996 1.00 96.38 90 LEU A CA 1
ATOM 697 C C . LEU A 1 90 ? -1.477 9.694 2.114 1.00 96.38 90 LEU A C 1
ATOM 699 O O . LEU A 1 90 ? -1.501 9.595 0.885 1.00 96.38 90 LEU A O 1
ATOM 703 N N . ARG A 1 91 ? -0.936 10.723 2.762 1.00 95.50 91 ARG A N 1
ATOM 704 C CA . ARG A 1 91 ? -0.227 11.808 2.094 1.00 95.50 91 ARG A CA 1
ATOM 705 C C . ARG A 1 91 ? 1.060 12.143 2.830 1.00 95.50 91 ARG A C 1
ATOM 707 O O . ARG A 1 91 ? 1.045 12.293 4.050 1.00 95.50 91 ARG A O 1
ATOM 714 N N . TYR A 1 92 ? 2.132 12.302 2.072 1.00 94.62 92 TYR A N 1
ATOM 715 C CA . TYR A 1 92 ? 3.374 12.942 2.488 1.00 94.62 92 TYR A CA 1
ATOM 716 C C . TYR A 1 92 ? 3.456 14.280 1.762 1.00 94.62 92 TYR A C 1
ATOM 718 O O . TYR A 1 92 ? 3.167 14.340 0.570 1.00 94.62 92 TYR A O 1
ATOM 726 N N . ASP A 1 93 ? 3.790 15.344 2.482 1.00 94.62 93 ASP A N 1
ATOM 727 C CA . ASP A 1 93 ? 3.966 16.693 1.937 1.00 94.62 93 ASP A CA 1
ATOM 728 C C . ASP A 1 93 ? 4.902 17.504 2.851 1.00 94.62 93 ASP A C 1
ATOM 730 O O . ASP A 1 93 ? 5.288 17.034 3.923 1.00 94.62 93 ASP A O 1
ATOM 734 N N . GLU A 1 94 ? 5.248 18.732 2.462 1.00 93.81 94 GLU A N 1
ATOM 735 C CA . GLU A 1 94 ? 6.121 19.615 3.255 1.00 93.81 94 GLU A CA 1
ATOM 736 C C . GLU A 1 94 ? 5.613 19.862 4.689 1.00 93.81 94 GLU A C 1
ATOM 738 O O . GLU A 1 94 ? 6.407 20.038 5.611 1.00 93.81 94 GLU A O 1
ATOM 743 N N . LYS A 1 95 ? 4.289 19.860 4.903 1.00 93.81 95 LYS A N 1
ATOM 744 C CA . LYS A 1 95 ? 3.677 20.061 6.229 1.00 93.81 95 LYS A CA 1
ATOM 745 C C . LYS A 1 95 ? 3.634 18.767 7.043 1.00 93.81 95 LYS A C 1
ATOM 747 O O . LYS A 1 95 ? 3.570 18.815 8.268 1.00 93.81 95 LYS A O 1
ATOM 752 N N . ASN A 1 96 ? 3.648 17.621 6.370 1.00 92.00 96 ASN A N 1
ATOM 753 C CA . ASN A 1 96 ? 3.533 16.284 6.933 1.00 92.00 96 ASN A CA 1
ATOM 754 C C . ASN A 1 96 ? 4.662 15.385 6.393 1.00 92.00 96 ASN A C 1
ATOM 756 O O . ASN A 1 96 ? 4.377 14.375 5.742 1.00 92.00 96 ASN A O 1
ATOM 760 N N . PRO A 1 97 ? 5.945 15.697 6.669 1.00 90.50 97 PRO A N 1
ATOM 761 C CA . PRO A 1 97 ? 7.071 14.932 6.126 1.00 90.50 97 PRO A CA 1
ATOM 762 C C . PRO A 1 97 ? 7.112 13.486 6.648 1.00 90.50 97 PRO A C 1
ATOM 764 O O . PRO A 1 97 ? 7.638 12.597 5.990 1.00 90.50 97 PRO A O 1
ATOM 767 N N . GLY A 1 98 ? 6.519 13.224 7.820 1.00 90.00 98 GLY A N 1
ATOM 768 C CA . GLY A 1 98 ? 6.345 11.871 8.366 1.00 90.00 98 GLY A CA 1
ATOM 769 C C . GLY A 1 98 ? 5.142 11.103 7.804 1.00 90.00 98 GLY A C 1
ATOM 770 O O . GLY A 1 98 ? 4.943 9.945 8.165 1.00 90.00 98 GLY A O 1
ATOM 771 N N . GLY A 1 99 ? 4.350 11.734 6.937 1.00 93.06 99 GLY A N 1
ATOM 772 C CA . GLY A 1 99 ? 3.100 11.202 6.415 1.00 93.06 99 GLY A CA 1
ATOM 773 C C . GLY A 1 99 ? 1.917 11.394 7.366 1.00 93.06 99 GLY A C 1
ATOM 774 O O . GLY A 1 99 ? 2.056 11.468 8.589 1.00 93.06 99 GLY A O 1
ATOM 775 N N . VAL A 1 100 ? 0.718 11.459 6.794 1.00 94.94 100 VAL A N 1
ATOM 776 C CA . VAL A 1 100 ? -0.543 11.540 7.535 1.00 94.94 100 VAL A CA 1
ATOM 777 C C . VAL A 1 100 ? -1.616 10.690 6.863 1.00 94.94 100 VAL A C 1
ATOM 779 O O . VAL A 1 100 ? -1.711 10.647 5.636 1.00 94.94 100 VAL A O 1
ATOM 782 N N . VAL A 1 101 ? -2.444 10.023 7.670 1.00 96.31 101 VAL A N 1
ATOM 783 C CA . VAL A 1 101 ? -3.692 9.414 7.194 1.00 96.31 101 VAL A CA 1
ATOM 784 C C . VAL A 1 101 ? -4.730 10.524 7.054 1.00 96.31 101 VAL A C 1
ATOM 786 O O . VAL A 1 101 ? -5.182 11.092 8.046 1.00 96.31 101 VAL A O 1
ATOM 789 N N . VAL A 1 102 ? -5.089 10.847 5.814 1.00 94.56 102 VAL A N 1
ATOM 790 C CA . VAL A 1 102 ? -6.043 11.912 5.467 1.00 94.56 102 VAL A CA 1
ATOM 791 C C . VAL A 1 102 ? -7.484 11.475 5.739 1.00 94.56 102 VAL A C 1
ATOM 793 O O . VAL A 1 102 ? -8.332 12.295 6.079 1.00 94.56 102 VAL A O 1
ATOM 796 N N . GLY A 1 103 ? -7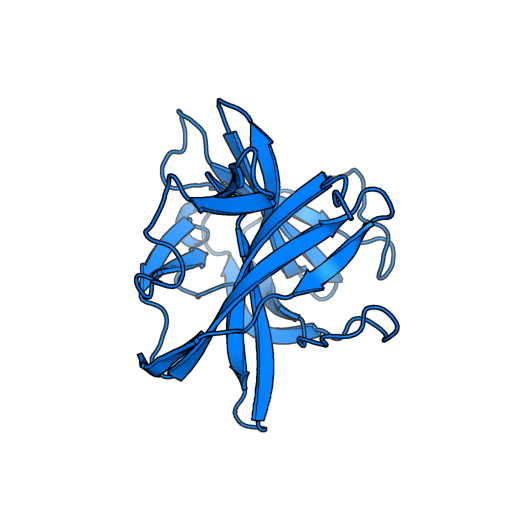.763 10.180 5.610 1.00 95.31 103 GLY A N 1
ATOM 797 C CA . GLY A 1 103 ? -9.076 9.600 5.854 1.00 95.31 103 GLY A CA 1
ATOM 798 C C . GLY A 1 103 ? -9.214 8.234 5.200 1.00 95.31 103 GLY A C 1
ATOM 799 O O . GLY A 1 103 ? -8.221 7.605 4.834 1.00 95.31 103 GLY A O 1
ATOM 800 N N . VAL A 1 104 ? -10.457 7.794 5.052 1.00 96.62 104 VAL A N 1
ATOM 801 C CA . VAL A 1 104 ? -10.831 6.510 4.455 1.00 96.62 104 VAL A CA 1
ATOM 802 C C . VAL A 1 104 ? -11.661 6.767 3.208 1.00 96.62 104 VAL A C 1
ATOM 804 O O . VAL A 1 104 ? -12.547 7.617 3.220 1.00 96.62 104 VAL A O 1
ATOM 807 N N . ARG A 1 105 ? -11.417 6.014 2.144 1.00 96.50 105 ARG A N 1
ATOM 808 C CA . ARG A 1 105 ? -12.251 5.994 0.946 1.00 96.50 105 ARG A CA 1
ATOM 809 C C . ARG A 1 105 ? -12.896 4.627 0.809 1.00 96.50 105 ARG A C 1
ATOM 811 O O . ARG A 1 105 ? -12.198 3.630 0.646 1.00 96.50 105 ARG A O 1
ATOM 818 N N . ARG A 1 106 ? -14.222 4.585 0.872 1.00 95.19 106 ARG A N 1
ATOM 819 C CA . ARG A 1 106 ? -14.987 3.355 0.664 1.00 95.19 106 ARG A CA 1
ATOM 820 C C . ARG A 1 106 ? -14.873 2.887 -0.786 1.00 95.19 106 ARG A C 1
ATOM 822 O O . ARG A 1 106 ? -14.711 3.699 -1.691 1.00 95.19 106 ARG A O 1
ATOM 829 N N . HIS A 1 107 ? -14.991 1.585 -1.004 1.00 91.62 107 HIS A N 1
ATOM 830 C CA . HIS A 1 107 ? -15.234 1.006 -2.321 1.00 91.62 107 HIS A CA 1
ATOM 831 C C . HIS A 1 107 ? -16.727 0.706 -2.498 1.00 91.62 107 HIS A C 1
ATOM 833 O O . HIS A 1 107 ? -17.361 0.111 -1.627 1.00 91.62 107 HIS A O 1
ATOM 839 N N . LEU A 1 108 ? -17.301 1.143 -3.620 1.00 84.50 108 LEU A N 1
ATOM 840 C CA . LEU A 1 108 ? -18.688 0.843 -3.999 1.00 84.50 108 LEU A CA 1
ATOM 841 C C . LEU A 1 108 ? -18.836 -0.619 -4.450 1.00 84.50 108 LEU A C 1
ATOM 843 O O . LEU A 1 108 ? -19.899 -1.213 -4.305 1.00 84.50 108 LEU A O 1
ATOM 847 N N . ASN A 1 109 ? -17.761 -1.181 -5.000 1.00 79.31 109 ASN A N 1
ATOM 848 C CA . ASN A 1 109 ? -17.567 -2.583 -5.368 1.00 79.31 109 ASN A CA 1
ATOM 849 C C . ASN A 1 109 ? -16.054 -2.865 -5.430 1.00 79.31 109 ASN A C 1
ATOM 851 O O . ASN A 1 109 ? -15.268 -1.932 -5.295 1.00 79.31 109 ASN A O 1
ATOM 855 N N . ASP A 1 110 ? -15.643 -4.104 -5.702 1.00 67.31 110 ASP A N 1
ATOM 856 C CA . ASP A 1 110 ? -14.231 -4.530 -5.684 1.00 67.31 110 ASP A CA 1
ATOM 857 C C . ASP A 1 110 ? -13.274 -3.720 -6.581 1.00 67.31 110 ASP A C 1
ATOM 859 O O . ASP A 1 110 ? -12.059 -3.806 -6.409 1.00 67.31 110 ASP A O 1
ATOM 863 N N . GLN A 1 111 ? -13.794 -2.936 -7.531 1.00 70.00 111 GLN A N 1
ATOM 864 C CA . GLN A 1 111 ? -12.988 -2.156 -8.474 1.00 70.00 111 GLN A CA 1
ATOM 865 C C . GLN A 1 111 ? -13.246 -0.648 -8.433 1.00 70.00 111 GLN A C 1
ATOM 867 O O . GLN A 1 111 ? -12.466 0.122 -8.993 1.00 70.00 111 GLN A O 1
ATOM 872 N N . THR A 1 112 ? -14.334 -0.205 -7.802 1.00 82.12 112 THR A N 1
ATOM 873 C CA . THR A 1 112 ? -14.799 1.181 -7.908 1.00 82.12 112 THR A CA 1
ATOM 874 C C . THR A 1 112 ? -14.679 1.888 -6.566 1.00 82.12 112 THR A C 1
ATOM 876 O O . THR A 1 112 ? -15.549 1.718 -5.707 1.00 82.12 112 THR A O 1
ATOM 879 N N . PRO A 1 113 ? -13.647 2.724 -6.371 1.00 86.94 113 PRO A N 1
ATOM 880 C CA . PRO A 1 113 ? -13.567 3.571 -5.195 1.00 86.94 113 PRO A CA 1
ATOM 881 C C . PRO A 1 113 ? -14.628 4.682 -5.254 1.00 86.94 113 PRO A C 1
ATOM 883 O O . PRO A 1 113 ? -14.896 5.260 -6.308 1.00 86.94 113 PRO A O 1
ATOM 886 N N . ASP A 1 114 ? -15.210 5.007 -4.104 1.00 89.69 114 ASP A N 1
ATOM 887 C CA . ASP A 1 114 ? -16.092 6.158 -3.928 1.00 89.69 114 ASP A CA 1
ATOM 888 C C . ASP A 1 114 ? -15.297 7.472 -4.084 1.00 89.69 114 ASP A C 1
ATOM 890 O O . ASP A 1 114 ? -14.085 7.537 -3.864 1.00 89.69 114 ASP A O 1
ATOM 894 N N . LYS A 1 115 ? -15.975 8.558 -4.455 1.00 88.25 115 LYS A N 1
ATOM 895 C CA . LYS A 1 115 ? -15.397 9.906 -4.495 1.00 88.25 115 LYS A CA 1
ATOM 896 C C . LYS A 1 115 ? -15.192 10.476 -3.091 1.00 88.25 115 LYS A C 1
ATOM 898 O O . LYS A 1 115 ? -14.285 11.286 -2.891 1.00 88.25 115 LYS A O 1
ATOM 903 N N . GLY A 1 116 ? -16.029 10.073 -2.135 1.00 91.56 116 GLY A N 1
ATOM 904 C CA . GLY A 1 116 ? -15.989 10.563 -0.760 1.00 91.56 116 GLY A CA 1
ATOM 905 C C . GLY A 1 116 ? -14.728 10.147 0.002 1.00 91.56 116 GLY A C 1
ATOM 906 O O . GLY A 1 116 ? -14.197 9.052 -0.179 1.00 91.56 116 GLY A O 1
ATOM 907 N N . ILE A 1 117 ? -14.260 11.028 0.889 1.00 94.56 117 ILE A N 1
ATOM 908 C CA . ILE A 1 117 ? -13.288 10.684 1.931 1.00 94.56 117 ILE A CA 1
ATOM 909 C C . ILE A 1 117 ? -13.975 10.871 3.280 1.00 94.56 117 ILE A C 1
ATOM 911 O O . ILE A 1 117 ? -14.461 11.954 3.601 1.00 94.56 117 ILE A O 1
ATOM 915 N N . THR A 1 118 ? -14.008 9.806 4.067 1.00 94.50 118 THR A N 1
ATOM 916 C CA . THR A 1 118 ? -14.580 9.773 5.407 1.00 94.50 118 THR A CA 1
ATOM 917 C C . THR A 1 118 ? -13.489 9.992 6.447 1.00 94.50 118 THR A C 1
ATOM 919 O O . THR A 1 118 ? -12.436 9.353 6.423 1.00 94.50 118 THR A O 1
ATOM 922 N N . THR A 1 119 ? -13.749 10.892 7.392 1.00 94.44 119 THR A N 1
ATOM 923 C CA . THR A 1 119 ? -12.874 11.110 8.547 1.00 94.44 119 THR A CA 1
ATOM 924 C C . THR A 1 119 ? -12.983 9.947 9.524 1.00 94.44 119 THR A C 1
ATOM 926 O O . THR A 1 119 ? -14.089 9.551 9.889 1.00 94.44 119 THR A O 1
ATOM 929 N N . ILE A 1 120 ? -11.838 9.457 10.000 1.00 94.62 120 ILE A N 1
ATOM 930 C CA . ILE A 1 120 ? -11.769 8.403 11.016 1.00 94.62 120 ILE A CA 1
ATOM 931 C C . ILE A 1 120 ? -12.101 8.995 12.385 1.00 94.62 120 ILE A C 1
ATOM 933 O O . ILE A 1 120 ? -11.533 10.008 12.803 1.00 94.62 120 ILE A O 1
ATOM 937 N N . LYS A 1 121 ? -13.023 8.351 13.088 1.00 94.19 121 LYS A N 1
ATOM 938 C CA . LYS A 1 121 ? -13.532 8.725 14.402 1.00 94.19 121 LYS A CA 1
ATOM 939 C C . LYS A 1 121 ? -13.037 7.748 15.461 1.00 94.19 121 LYS A C 1
ATOM 941 O O . LYS A 1 121 ? -12.510 6.669 15.196 1.00 94.19 121 LYS A O 1
ATOM 946 N N . LYS A 1 122 ? -13.206 8.157 16.716 1.00 95.00 122 LYS A N 1
ATOM 947 C CA . LYS A 1 122 ? -12.936 7.293 17.861 1.00 95.00 122 LYS A CA 1
ATOM 948 C C . LYS A 1 122 ? -13.837 6.053 17.796 1.00 95.00 122 LYS A C 1
ATOM 950 O O . LYS A 1 122 ? -15.036 6.187 17.576 1.00 95.00 122 LYS A O 1
ATOM 955 N N . ASN A 1 123 ? -13.250 4.899 18.094 1.00 95.31 123 ASN A N 1
ATOM 956 C CA . ASN A 1 123 ? -13.829 3.558 18.065 1.00 95.31 123 ASN A CA 1
ATOM 957 C C . ASN A 1 123 ? -14.082 2.978 16.667 1.00 95.31 123 ASN A C 1
ATOM 959 O O . ASN A 1 123 ? -14.647 1.893 16.584 1.00 95.31 123 ASN A O 1
ATOM 963 N N . ASP A 1 124 ? -13.629 3.627 15.593 1.00 96.62 124 ASP A N 1
ATOM 964 C CA . ASP A 1 124 ? -13.638 2.976 14.284 1.00 96.62 124 ASP A CA 1
ATOM 965 C C . ASP A 1 124 ? -12.638 1.813 14.250 1.00 96.62 124 ASP A C 1
ATOM 967 O O . ASP A 1 124 ? -11.508 1.909 14.749 1.00 96.62 124 ASP A O 1
ATOM 971 N N . HIS A 1 125 ? -13.065 0.714 13.639 1.00 97.12 125 HIS A N 1
ATOM 972 C CA . HIS A 1 125 ? -12.297 -0.507 13.470 1.00 97.12 125 HIS A CA 1
ATOM 973 C C . HIS A 1 125 ? -11.634 -0.520 12.095 1.00 97.12 125 HIS A C 1
ATOM 975 O O . HIS A 1 125 ? -12.293 -0.354 11.068 1.00 97.12 125 HIS A O 1
ATOM 981 N N . ILE A 1 126 ? -10.324 -0.750 12.075 1.00 97.94 126 ILE A N 1
ATOM 982 C CA . ILE A 1 126 ? -9.532 -0.835 10.850 1.00 97.94 126 ILE A CA 1
ATOM 983 C C . ILE A 1 126 ? -8.851 -2.195 10.838 1.00 97.94 126 ILE A C 1
ATOM 985 O O . ILE A 1 126 ? -7.998 -2.468 11.681 1.00 97.94 126 ILE A O 1
ATOM 989 N N . VAL A 1 127 ? -9.207 -3.035 9.873 1.00 98.19 127 VAL A N 1
ATOM 990 C CA . VAL A 1 127 ? -8.504 -4.289 9.591 1.00 98.19 127 VAL A CA 1
ATOM 991 C C . VAL A 1 127 ? -7.641 -4.069 8.362 1.00 98.19 127 VAL A C 1
ATOM 993 O O . VAL A 1 127 ? -8.165 -3.792 7.288 1.00 98.19 127 VAL A O 1
ATOM 996 N N . TYR A 1 128 ? -6.326 -4.171 8.510 1.00 97.56 128 TYR A N 1
ATOM 997 C CA . TYR A 1 128 ? -5.397 -4.039 7.397 1.00 97.56 128 TYR A CA 1
ATOM 998 C C . TYR A 1 128 ? -5.463 -5.263 6.498 1.00 97.56 128 TYR A C 1
ATOM 1000 O O . TYR A 1 128 ? -5.459 -6.402 6.971 1.00 97.56 128 TYR A O 1
ATOM 1008 N N . LEU A 1 129 ? -5.503 -5.005 5.197 1.00 96.19 129 LEU A N 1
ATOM 1009 C CA . LEU A 1 129 ? -5.521 -6.025 4.168 1.00 96.19 129 LEU A CA 1
ATOM 1010 C C . LEU A 1 129 ? -4.183 -6.053 3.439 1.00 96.19 129 LEU A C 1
ATOM 1012 O O . LEU A 1 129 ? -3.516 -5.035 3.268 1.00 96.19 129 LEU A O 1
ATOM 1016 N N . CYS A 1 130 ? -3.817 -7.234 2.965 1.00 94.56 130 CYS A N 1
ATOM 1017 C CA . CYS A 1 130 ? -2.683 -7.439 2.085 1.00 94.56 130 CYS A CA 1
ATOM 1018 C C . CYS A 1 130 ? -3.149 -8.205 0.850 1.00 94.56 130 CYS A C 1
ATOM 1020 O O . CYS A 1 130 ? -3.887 -9.183 0.971 1.00 94.56 130 CYS A O 1
ATOM 1022 N N . GLN A 1 131 ? -2.773 -7.738 -0.337 1.00 92.50 131 GLN A N 1
ATOM 1023 C CA . GLN A 1 131 ? -3.150 -8.402 -1.580 1.00 92.50 131 GLN A CA 1
ATOM 1024 C C . GLN A 1 131 ? -2.284 -9.646 -1.779 1.00 92.50 131 GLN A C 1
ATOM 1026 O O . GLN A 1 131 ? -1.072 -9.587 -1.592 1.00 92.50 131 GLN A O 1
ATOM 1031 N N . GLU A 1 132 ? -2.880 -10.756 -2.195 1.00 92.44 132 GLU A N 1
ATOM 1032 C CA . GLU A 1 132 ? -2.133 -11.914 -2.677 1.00 92.44 132 GLU A CA 1
ATOM 1033 C C . GLU A 1 132 ? -1.419 -11.552 -3.983 1.00 92.44 132 GLU A C 1
ATOM 1035 O O . GLU A 1 132 ? -2.037 -11.083 -4.941 1.00 92.44 132 GLU A O 1
ATOM 1040 N N . PHE A 1 133 ? -0.102 -11.731 -4.008 1.00 91.38 133 PHE A N 1
ATOM 1041 C CA . PHE A 1 133 ? 0.696 -11.473 -5.190 1.00 91.38 133 PHE A CA 1
ATOM 104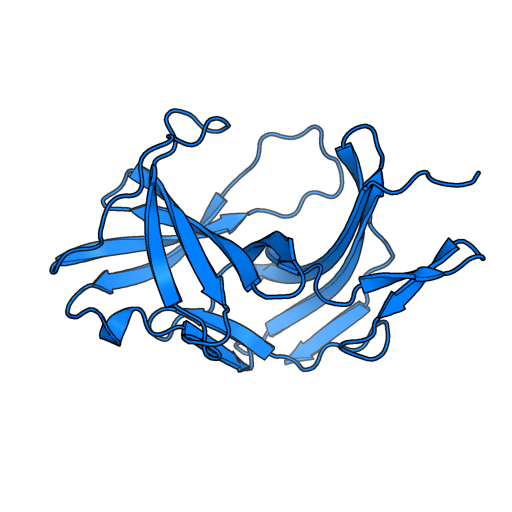2 C C . PHE A 1 133 ? 0.508 -12.600 -6.193 1.00 91.38 133 PHE A C 1
ATOM 1044 O O . PHE A 1 133 ? 0.828 -13.757 -5.917 1.00 91.38 133 PHE A O 1
ATOM 1051 N N . GLN A 1 134 ? 0.043 -12.227 -7.378 1.00 84.12 134 GLN A N 1
ATOM 1052 C CA . GLN A 1 134 ? -0.037 -13.109 -8.524 1.00 84.12 134 GLN A CA 1
ATOM 1053 C C . GLN A 1 134 ? 0.681 -12.421 -9.690 1.00 84.12 134 GLN A C 1
ATOM 1055 O O . GLN A 1 134 ? 0.444 -11.234 -9.925 1.00 84.12 134 GLN A O 1
ATOM 1060 N N . PRO A 1 135 ? 1.622 -13.111 -10.356 1.00 71.56 135 PRO A N 1
ATOM 1061 C CA . PRO A 1 135 ? 2.420 -12.510 -11.421 1.00 71.56 135 PRO A CA 1
ATOM 1062 C C . PRO A 1 135 ? 1.592 -12.218 -12.679 1.00 71.56 135 PRO A C 1
ATOM 1064 O O . PRO A 1 135 ? 1.928 -11.287 -13.407 1.00 71.56 135 PRO A O 1
ATOM 1067 N N . ASP A 1 136 ? 0.508 -12.966 -12.891 1.00 70.44 136 ASP A N 1
ATOM 1068 C CA . ASP A 1 136 ? -0.401 -12.807 -14.022 1.00 70.44 136 ASP A CA 1
ATOM 1069 C C . ASP A 1 136 ? -1.623 -11.964 -13.620 1.00 70.44 136 ASP A C 1
ATOM 1071 O O . ASP A 1 136 ? -2.274 -12.225 -12.608 1.00 70.44 136 ASP A O 1
ATOM 1075 N N . ASP A 1 137 ? -1.938 -10.946 -14.424 1.00 59.97 137 ASP A N 1
ATOM 1076 C CA . ASP A 1 137 ? -2.964 -9.919 -14.142 1.00 59.97 137 ASP A CA 1
ATOM 1077 C C . ASP A 1 137 ? -4.418 -10.421 -14.326 1.00 59.97 137 ASP A C 1
ATOM 1079 O O . ASP A 1 137 ? -5.359 -9.655 -14.141 1.00 59.97 137 ASP A O 1
ATOM 1083 N N . ASP A 1 138 ? -4.613 -11.690 -14.705 1.00 56.53 138 ASP A N 1
ATOM 1084 C CA . ASP A 1 138 ? -5.903 -12.239 -15.173 1.00 56.53 138 ASP A CA 1
ATOM 1085 C C . ASP A 1 138 ? -6.745 -12.902 -14.065 1.00 56.53 138 ASP A C 1
ATOM 1087 O O . ASP A 1 138 ? -7.835 -13.429 -14.293 1.00 56.53 138 ASP A O 1
ATOM 1091 N N . ALA A 1 139 ? -6.244 -12.898 -12.832 1.00 62.12 139 ALA A N 1
ATOM 1092 C CA . ALA A 1 139 ? -6.910 -13.521 -11.702 1.00 62.12 139 ALA A CA 1
ATOM 1093 C C . ALA A 1 139 ? -7.603 -12.496 -10.796 1.00 62.12 139 ALA A C 1
ATOM 1095 O O . ALA A 1 139 ? -7.131 -11.380 -10.576 1.00 62.12 139 ALA A O 1
ATOM 1096 N N . SER A 1 140 ? -8.734 -12.905 -10.212 1.00 69.31 140 SER A N 1
ATOM 1097 C CA . SER A 1 140 ? -9.472 -12.104 -9.232 1.00 69.31 140 SER A CA 1
ATOM 1098 C C . SER A 1 140 ? -8.552 -11.656 -8.090 1.00 69.31 140 SER A C 1
ATOM 1100 O O . SER A 1 140 ? -7.929 -12.502 -7.443 1.00 69.31 140 SER A O 1
ATOM 1102 N N . VAL A 1 141 ? -8.515 -10.354 -7.799 1.00 78.56 141 VAL A N 1
ATOM 1103 C CA . VAL A 1 141 ? -7.725 -9.803 -6.691 1.00 78.56 141 VAL A CA 1
ATOM 1104 C C . VAL A 1 141 ? -8.208 -10.391 -5.365 1.00 78.56 141 VAL A C 1
ATOM 1106 O O . VAL A 1 141 ? -9.370 -10.241 -4.994 1.00 78.56 141 VAL A O 1
ATOM 1109 N N . ARG A 1 142 ? -7.307 -11.044 -4.626 1.00 88.25 142 ARG A N 1
ATOM 1110 C CA . ARG A 1 142 ? -7.598 -11.608 -3.302 1.00 88.25 142 ARG A CA 1
ATOM 1111 C C . ARG A 1 142 ? -6.895 -10.805 -2.226 1.00 88.25 142 ARG A C 1
ATOM 1113 O O . ARG A 1 142 ? -5.692 -10.573 -2.311 1.00 88.25 142 ARG A O 1
ATOM 1120 N N . TYR A 1 143 ? -7.637 -10.428 -1.193 1.00 90.94 143 TYR A N 1
ATOM 1121 C CA . TYR A 1 143 ? -7.101 -9.755 -0.016 1.00 90.94 143 TYR A CA 1
ATOM 1122 C C . TYR A 1 143 ? -7.127 -10.682 1.196 1.00 90.94 143 TYR A C 1
ATOM 1124 O O . TYR A 1 143 ? -8.076 -11.437 1.392 1.00 90.94 143 TYR A O 1
ATOM 1132 N N . GLN A 1 144 ? -6.085 -10.603 2.017 1.00 92.38 144 GLN A N 1
ATOM 1133 C CA . GLN A 1 144 ? -5.963 -11.315 3.283 1.00 92.38 144 GLN A CA 1
ATOM 1134 C C . GLN A 1 144 ? -5.912 -10.297 4.430 1.00 92.38 144 GLN A C 1
ATOM 1136 O O . GLN A 1 144 ? -5.097 -9.372 4.370 1.00 92.38 144 GLN A O 1
ATOM 1141 N N . PRO A 1 145 ? -6.752 -10.434 5.468 1.00 94.75 145 PRO A N 1
ATOM 1142 C CA . PRO A 1 145 ? -6.581 -9.699 6.716 1.00 94.75 145 PRO A CA 1
ATOM 1143 C C . PRO A 1 145 ? -5.247 -10.061 7.372 1.00 94.75 145 PRO A C 1
ATOM 1145 O O . PRO A 1 145 ? -4.950 -11.242 7.535 1.00 94.75 145 PRO A O 1
ATOM 1148 N N . VAL A 1 146 ? -4.451 -9.060 7.751 1.00 92.94 146 VAL A N 1
ATOM 1149 C CA . VAL A 1 146 ? -3.120 -9.289 8.350 1.00 92.94 146 VAL A CA 1
ATOM 1150 C C . VAL A 1 146 ? -2.978 -8.739 9.763 1.00 92.94 146 VAL A C 1
ATOM 1152 O O . VAL A 1 146 ? -2.280 -9.325 10.583 1.00 92.94 146 VAL A O 1
ATOM 1155 N N . ASP A 1 147 ? -3.637 -7.626 10.074 1.00 94.81 147 ASP A N 1
ATOM 1156 C CA . ASP A 1 147 ? -3.607 -7.021 11.404 1.00 94.81 147 ASP A CA 1
ATOM 1157 C C . ASP A 1 147 ? -4.823 -6.103 11.578 1.00 94.81 147 ASP A C 1
ATOM 1159 O O . ASP A 1 147 ? -5.541 -5.818 10.618 1.00 94.81 147 ASP A O 1
ATOM 1163 N N . SER A 1 148 ? -5.072 -5.615 12.789 1.00 96.19 148 SER A N 1
ATOM 1164 C CA . SER A 1 148 ? -6.148 -4.662 13.043 1.00 96.19 148 SER A CA 1
ATOM 1165 C C . SER A 1 148 ? -5.820 -3.683 14.160 1.00 96.19 148 SER A C 1
ATOM 1167 O O . SER A 1 148 ? -5.006 -3.946 15.049 1.00 96.19 148 SER A O 1
ATOM 1169 N N . ILE A 1 149 ? -6.478 -2.528 14.111 1.00 96.31 149 ILE A N 1
ATOM 1170 C CA . ILE A 1 149 ? -6.458 -1.523 15.167 1.00 96.31 149 ILE A CA 1
ATOM 1171 C C . ILE A 1 149 ? -7.865 -0.970 15.398 1.00 96.31 149 ILE A C 1
ATOM 1173 O O . ILE A 1 149 ? -8.730 -1.011 14.524 1.00 96.31 149 ILE A O 1
ATOM 1177 N N . VAL A 1 150 ? -8.064 -0.399 16.583 1.00 95.88 150 VAL A N 1
ATOM 1178 C CA . VAL A 1 150 ? -9.230 0.431 16.903 1.00 95.88 150 VAL A CA 1
ATOM 1179 C C . VAL A 1 150 ? -8.735 1.852 17.110 1.00 95.88 150 VAL A C 1
ATOM 1181 O O . VAL A 1 150 ? -7.864 2.086 17.953 1.00 95.88 150 VAL A O 1
ATOM 1184 N N . ALA A 1 151 ? -9.271 2.804 16.351 1.00 93.38 151 ALA A N 1
ATOM 1185 C CA . ALA A 1 151 ? -8.864 4.198 16.441 1.00 93.38 151 ALA A CA 1
ATOM 1186 C C . ALA A 1 151 ? -9.311 4.787 17.789 1.00 93.38 151 ALA A C 1
ATOM 1188 O O . ALA A 1 151 ? -10.500 4.997 18.011 1.00 93.38 151 ALA A O 1
ATOM 1189 N N . LYS A 1 152 ? -8.390 5.073 18.721 1.00 89.69 152 LYS A N 1
ATOM 1190 C CA . LYS A 1 152 ? -8.758 5.713 20.004 1.00 89.69 152 LYS A CA 1
ATOM 1191 C C . LYS A 1 152 ? -8.566 7.228 19.954 1.00 89.69 152 LYS A C 1
ATOM 1193 O O . LYS A 1 152 ? -9.367 7.964 20.532 1.00 89.69 152 LYS A O 1
ATOM 1198 N N . LYS A 1 153 ? -7.513 7.696 19.281 1.00 82.06 153 LYS A N 1
ATOM 1199 C CA . LYS A 1 153 ? -7.158 9.105 19.043 1.00 82.06 153 LYS A CA 1
ATOM 1200 C C . LYS A 1 153 ? -6.495 9.246 17.668 1.00 82.06 153 LYS A C 1
ATOM 1202 O O . LYS A 1 153 ? -5.883 8.301 17.188 1.00 82.06 153 LYS A O 1
ATOM 1207 N N . THR A 1 154 ? -6.500 10.444 17.080 1.00 71.19 154 THR A N 1
ATOM 1208 C CA . THR A 1 154 ? -5.845 10.712 15.780 1.00 71.19 154 THR A CA 1
ATOM 1209 C C . THR A 1 154 ? -4.362 10.326 15.768 1.00 71.19 154 THR A C 1
ATOM 1211 O O . THR A 1 154 ? -3.861 9.804 14.778 1.00 71.19 154 THR A O 1
ATOM 1214 N N . LYS A 1 155 ? -3.660 10.499 16.897 1.00 72.75 155 LYS A N 1
ATOM 1215 C CA . LYS A 1 155 ? -2.255 10.082 17.046 1.00 72.75 155 LYS A CA 1
ATOM 1216 C C . LYS A 1 155 ? -2.032 8.570 16.910 1.00 72.75 155 LYS A C 1
ATOM 1218 O O . LYS A 1 155 ? -0.911 8.152 16.644 1.00 72.75 155 LYS A O 1
ATOM 1223 N N . ASP A 1 156 ? -3.072 7.757 17.084 1.00 78.00 156 ASP A N 1
ATOM 1224 C CA . ASP A 1 156 ? -2.992 6.302 16.937 1.00 78.00 156 ASP A CA 1
ATOM 1225 C C . ASP A 1 156 ? -3.009 5.881 15.460 1.00 78.00 156 ASP A C 1
ATOM 1227 O O . ASP A 1 156 ? -2.830 4.712 15.158 1.00 78.00 156 ASP A O 1
ATOM 1231 N N . LEU A 1 157 ? -3.169 6.831 14.533 1.00 88.88 157 LEU A N 1
ATOM 1232 C CA . LEU A 1 157 ? -3.010 6.645 13.088 1.00 88.88 157 LEU A CA 1
ATOM 1233 C C . LEU A 1 157 ? -1.677 7.214 12.588 1.00 88.88 157 LEU A C 1
ATOM 1235 O O . LEU A 1 157 ? -1.523 7.510 11.404 1.00 88.88 157 LEU A O 1
ATOM 1239 N N . ARG A 1 158 ? -0.709 7.411 13.493 1.00 91.12 158 ARG A N 1
ATOM 1240 C CA . ARG A 1 158 ? 0.601 7.961 13.143 1.00 91.12 158 ARG A CA 1
ATOM 1241 C C . ARG A 1 158 ? 1.269 7.097 12.079 1.00 91.12 158 ARG A C 1
ATOM 1243 O O . ARG A 1 158 ? 1.438 5.889 12.273 1.00 91.12 158 ARG A O 1
ATOM 1250 N N . VAL A 1 159 ? 1.679 7.761 11.007 1.00 95.25 159 VAL A N 1
ATOM 1251 C CA . VAL A 1 159 ? 2.462 7.184 9.922 1.00 95.25 159 VAL A CA 1
ATOM 1252 C C . VAL A 1 159 ? 3.938 7.260 10.299 1.00 95.25 159 VAL A C 1
ATOM 1254 O O . VAL A 1 159 ? 4.397 8.273 10.825 1.00 95.25 159 VAL A O 1
ATOM 1257 N N . ASN A 1 160 ? 4.673 6.168 10.107 1.00 92.88 160 ASN A N 1
ATOM 1258 C CA . ASN A 1 160 ? 6.127 6.140 10.256 1.00 92.88 160 ASN A CA 1
ATOM 1259 C C . ASN A 1 160 ? 6.736 5.180 9.231 1.00 92.88 160 ASN A C 1
ATOM 1261 O O . ASN A 1 160 ? 6.094 4.212 8.831 1.00 92.88 160 ASN A O 1
ATOM 1265 N N . LEU A 1 161 ? 8.001 5.396 8.882 1.00 90.75 161 LEU A N 1
ATOM 1266 C CA . LEU A 1 161 ? 8.801 4.447 8.112 1.00 90.75 161 LEU A CA 1
ATOM 1267 C C . LEU A 1 161 ? 9.716 3.680 9.074 1.00 90.75 161 LEU A C 1
ATOM 1269 O O . LEU A 1 161 ? 10.589 4.278 9.706 1.00 90.75 161 LEU A O 1
ATOM 1273 N N . THR A 1 162 ? 9.512 2.372 9.236 1.00 91.31 162 THR A N 1
ATOM 1274 C CA . THR A 1 162 ? 10.295 1.561 10.191 1.00 91.31 162 THR A CA 1
ATOM 1275 C C . THR A 1 162 ? 10.670 0.217 9.602 1.00 91.31 162 THR A C 1
ATOM 1277 O O . THR A 1 162 ? 10.081 -0.201 8.611 1.00 91.31 162 THR A O 1
ATOM 1280 N N . SER A 1 163 ? 11.606 -0.485 10.244 1.00 92.69 163 SER A N 1
ATOM 1281 C CA . SER A 1 163 ? 11.948 -1.854 9.861 1.00 92.69 163 SER A CA 1
ATOM 1282 C C . SER A 1 163 ? 10.710 -2.748 9.851 1.00 92.69 163 SER A C 1
ATOM 1284 O O . SER A 1 163 ? 9.821 -2.593 10.700 1.00 92.69 163 SER A O 1
ATOM 1286 N N . VAL A 1 164 ? 10.637 -3.642 8.872 1.00 92.81 164 VAL A N 1
ATOM 1287 C CA . VAL A 1 164 ? 9.621 -4.689 8.815 1.00 92.81 164 VAL A CA 1
ATOM 1288 C C . VAL A 1 164 ? 9.878 -5.756 9.888 1.00 92.81 164 VAL A C 1
ATOM 1290 O O . VAL A 1 164 ? 10.998 -5.856 10.395 1.00 92.81 164 VAL A O 1
ATOM 1293 N N . PRO A 1 165 ? 8.866 -6.566 10.242 1.00 92.06 165 PRO A N 1
ATOM 1294 C CA . PRO A 1 165 ? 9.065 -7.737 11.091 1.00 92.06 165 PRO A CA 1
ATOM 1295 C C . PRO A 1 165 ? 10.001 -8.764 10.447 1.00 92.06 165 PRO A C 1
ATOM 1297 O O . PRO A 1 165 ? 10.137 -8.798 9.222 1.00 92.06 165 PRO A O 1
ATOM 1300 N N . SER A 1 166 ? 10.574 -9.649 11.261 1.00 93.06 166 SER A N 1
ATOM 1301 C CA . SER A 1 166 ? 11.356 -10.777 10.754 1.00 93.06 166 SER A CA 1
ATOM 1302 C C . SER A 1 166 ? 10.540 -11.655 9.812 1.00 93.06 166 SER A C 1
ATOM 1304 O O . SER A 1 166 ? 9.350 -11.891 10.034 1.00 93.06 166 SER A O 1
ATOM 1306 N N . GLY A 1 167 ? 11.184 -12.131 8.753 1.00 92.94 167 GLY A N 1
ATOM 1307 C CA . GLY A 1 167 ? 10.521 -12.913 7.717 1.00 92.94 167 GLY A CA 1
ATOM 1308 C C . GLY A 1 167 ? 11.291 -12.944 6.405 1.00 92.94 167 GLY A C 1
ATOM 1309 O O . GLY A 1 167 ? 12.382 -12.382 6.280 1.00 92.94 167 GLY A O 1
ATOM 1310 N N . THR A 1 168 ? 10.701 -13.618 5.420 1.00 95.44 168 THR A N 1
ATOM 1311 C CA . THR A 1 168 ? 11.234 -13.694 4.060 1.00 95.44 168 THR A CA 1
ATOM 1312 C C . THR A 1 168 ? 10.507 -12.703 3.167 1.00 95.44 168 THR A C 1
ATOM 1314 O O . THR A 1 168 ? 9.277 -12.711 3.066 1.00 95.44 168 THR A O 1
ATOM 1317 N N . TYR A 1 169 ? 11.292 -11.862 2.504 1.00 95.06 169 TYR A N 1
ATOM 1318 C CA . TYR A 1 169 ? 10.813 -10.799 1.640 1.00 95.06 169 TYR A CA 1
ATOM 1319 C C . TYR A 1 169 ? 11.398 -10.931 0.246 1.00 95.06 169 TYR A C 1
ATOM 1321 O O . TYR A 1 169 ? 12.510 -11.423 0.065 1.00 95.06 169 TYR A O 1
ATOM 1329 N N . ARG A 1 170 ? 10.663 -10.443 -0.746 1.00 94.62 170 ARG A N 1
ATOM 1330 C CA . ARG A 1 170 ? 11.148 -10.292 -2.114 1.00 94.62 170 ARG A CA 1
ATOM 1331 C C . ARG A 1 170 ? 11.017 -8.847 -2.542 1.00 94.62 170 ARG A C 1
ATOM 1333 O O . ARG A 1 170 ? 9.965 -8.244 -2.357 1.00 94.62 170 ARG A O 1
ATOM 1340 N N . TYR A 1 171 ? 12.082 -8.319 -3.127 1.00 93.06 171 TYR A N 1
ATOM 1341 C CA . TYR A 1 171 ? 12.123 -6.961 -3.643 1.00 93.06 171 TYR A CA 1
ATOM 1342 C C . TYR A 1 171 ? 12.517 -6.968 -5.114 1.00 93.06 171 TYR A C 1
ATOM 1344 O O . TYR A 1 171 ? 13.413 -7.702 -5.533 1.00 93.06 171 TYR A O 1
ATOM 1352 N N . GLY A 1 172 ? 11.814 -6.174 -5.904 1.00 92.06 172 GLY A N 1
ATOM 1353 C CA . GLY A 1 172 ? 12.005 -6.068 -7.343 1.00 92.06 172 GLY A CA 1
ATOM 1354 C C . GLY A 1 172 ? 11.247 -4.865 -7.876 1.00 92.06 172 GLY A C 1
ATOM 1355 O O . GLY A 1 172 ? 10.879 -3.975 -7.112 1.00 92.06 172 GLY A O 1
ATOM 1356 N N . TYR A 1 173 ? 10.989 -4.850 -9.178 1.00 91.75 173 TYR A N 1
ATOM 1357 C CA . TYR A 1 173 ? 10.310 -3.741 -9.831 1.00 91.75 173 TYR A CA 1
ATOM 1358 C C . TYR A 1 173 ? 9.152 -4.229 -10.699 1.00 91.75 173 TYR A C 1
ATOM 1360 O O . TYR A 1 173 ? 9.200 -5.314 -11.275 1.00 91.75 173 TYR A O 1
ATOM 1368 N N . CYS A 1 174 ? 8.113 -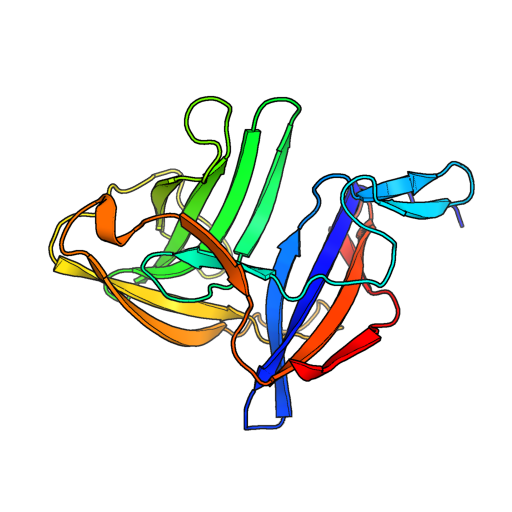3.408 -10.797 1.00 91.19 174 CYS A N 1
ATOM 1369 C CA . CYS A 1 174 ? 6.991 -3.563 -11.708 1.00 91.19 174 CYS A CA 1
ATOM 1370 C C . CYS A 1 174 ? 6.994 -2.395 -12.686 1.00 91.19 174 CYS A C 1
ATOM 1372 O O . CYS A 1 174 ? 6.878 -1.237 -12.282 1.00 91.19 174 CYS A O 1
ATOM 1374 N N . VAL A 1 175 ? 7.116 -2.713 -13.968 1.00 90.81 175 VAL A N 1
ATOM 1375 C CA . VAL A 1 175 ? 6.983 -1.771 -15.073 1.00 90.81 175 VAL A CA 1
ATOM 1376 C C . VAL A 1 175 ? 5.552 -1.859 -15.583 1.00 90.81 175 VAL A C 1
ATOM 1378 O O . VAL A 1 175 ? 5.097 -2.927 -15.986 1.00 90.81 175 VAL A O 1
ATOM 1381 N N . VAL A 1 176 ? 4.837 -0.738 -15.558 1.00 89.38 176 VAL A N 1
ATOM 1382 C CA . VAL A 1 176 ? 3.479 -0.633 -16.096 1.00 89.38 176 VAL A CA 1
ATOM 1383 C C . VAL A 1 176 ? 3.554 0.019 -17.469 1.00 89.38 176 VAL A C 1
ATOM 1385 O O . VAL A 1 176 ? 4.020 1.157 -17.593 1.00 89.38 176 VAL A O 1
ATOM 1388 N N . ASP A 1 177 ? 3.108 -0.692 -18.502 1.00 87.94 177 ASP A N 1
ATOM 1389 C CA . ASP A 1 177 ? 3.082 -0.160 -19.867 1.00 87.94 177 ASP A CA 1
ATOM 1390 C C . ASP A 1 177 ? 1.923 0.835 -20.093 1.00 87.94 177 ASP A C 1
ATOM 1392 O O . ASP A 1 177 ? 1.085 1.071 -19.215 1.00 87.94 177 ASP A O 1
ATOM 1396 N N . LEU A 1 178 ? 1.872 1.463 -21.274 1.00 86.44 178 LEU A N 1
ATOM 1397 C CA . LEU A 1 178 ? 0.794 2.399 -21.633 1.00 86.44 178 LEU A CA 1
ATOM 1398 C C . LEU A 1 178 ? -0.608 1.769 -21.626 1.00 86.44 178 LEU A C 1
ATOM 1400 O O . LEU A 1 178 ? -1.588 2.490 -21.444 1.00 86.44 178 LEU A O 1
ATOM 1404 N N . TYR A 1 179 ? -0.711 0.451 -21.798 1.00 86.81 179 TYR A N 1
ATOM 1405 C CA . TYR A 1 179 ? -1.973 -0.287 -21.763 1.00 86.81 179 TYR A CA 1
ATOM 1406 C C . TYR A 1 179 ? -2.356 -0.722 -20.343 1.00 86.81 179 TYR A C 1
ATOM 1408 O O . TYR A 1 179 ? -3.399 -1.342 -20.152 1.00 86.81 179 TYR A O 1
ATOM 1416 N N . GLY A 1 180 ? -1.537 -0.383 -19.344 1.00 85.19 180 GLY A N 1
ATOM 1417 C CA . GLY A 1 180 ? -1.764 -0.726 -17.946 1.00 85.19 180 GLY A CA 1
ATOM 1418 C C . GLY A 1 180 ? -1.293 -2.124 -17.556 1.00 85.19 180 GLY A C 1
ATOM 1419 O O . GLY A 1 180 ? -1.503 -2.504 -16.407 1.00 85.19 180 GLY A O 1
ATOM 1420 N N . ARG A 1 181 ? -0.639 -2.874 -18.455 1.00 87.00 181 ARG A N 1
ATOM 1421 C CA . ARG A 1 181 ? -0.153 -4.224 -18.142 1.00 87.00 181 ARG A CA 1
ATOM 1422 C C . ARG A 1 181 ? 1.095 -4.138 -17.276 1.00 87.00 181 ARG A C 1
ATOM 1424 O O . ARG A 1 181 ? 1.972 -3.303 -17.516 1.00 87.00 181 ARG A O 1
ATOM 1431 N N . LYS A 1 182 ? 1.168 -5.018 -16.282 1.00 88.25 182 LYS A N 1
ATOM 1432 C CA . LYS A 1 182 ? 2.281 -5.103 -15.333 1.00 88.25 182 LYS A CA 1
ATOM 1433 C C . LYS A 1 182 ? 3.317 -6.111 -15.810 1.00 88.25 182 LYS A C 1
ATOM 1435 O O . LYS A 1 182 ? 2.984 -7.243 -16.138 1.00 88.25 182 LYS A O 1
ATOM 1440 N N . HIS A 1 183 ? 4.580 -5.704 -15.783 1.00 89.25 183 HIS A N 1
ATOM 1441 C CA . HIS A 1 183 ? 5.730 -6.542 -16.108 1.00 89.25 183 HIS A CA 1
ATOM 1442 C C . HIS A 1 183 ? 6.696 -6.516 -14.930 1.00 89.25 183 HIS A C 1
ATOM 1444 O O . HIS A 1 183 ? 7.239 -5.465 -14.587 1.00 89.25 183 HIS A O 1
ATOM 1450 N N . TYR A 1 184 ? 6.897 -7.662 -14.287 1.00 90.88 184 TYR A N 1
ATOM 1451 C CA . TYR A 1 184 ? 7.743 -7.761 -13.101 1.00 90.88 184 TYR A CA 1
ATOM 1452 C C . TYR A 1 184 ? 9.176 -8.141 -13.471 1.00 90.88 184 TYR A C 1
ATOM 1454 O O . TYR A 1 184 ? 9.411 -9.046 -14.272 1.00 90.88 184 TYR A O 1
ATOM 1462 N N . THR A 1 185 ? 10.153 -7.473 -12.861 1.00 90.06 185 THR A N 1
ATOM 1463 C CA . THR A 1 185 ? 11.551 -7.900 -12.935 1.00 90.06 185 THR A CA 1
ATOM 1464 C C . THR A 1 185 ? 11.771 -9.147 -12.089 1.00 90.06 185 THR A C 1
ATOM 1466 O O . THR A 1 185 ? 10.945 -9.526 -11.256 1.00 90.06 185 THR A O 1
ATOM 1469 N N . ARG A 1 186 ? 12.952 -9.757 -12.226 1.00 91.44 186 ARG A N 1
ATOM 1470 C CA . ARG A 1 186 ? 13.407 -10.742 -11.245 1.00 91.44 186 ARG A CA 1
ATOM 1471 C C . ARG A 1 186 ? 13.392 -10.117 -9.846 1.00 91.44 186 ARG A C 1
ATOM 1473 O O . ARG A 1 186 ? 13.864 -8.994 -9.664 1.00 91.44 186 ARG A O 1
ATOM 1480 N N . PHE A 1 187 ? 12.868 -10.865 -8.882 1.00 92.44 187 PHE A N 1
ATOM 1481 C CA . PHE A 1 187 ? 12.916 -10.504 -7.473 1.00 92.44 187 PHE A CA 1
ATOM 1482 C C . PHE A 1 187 ? 14.210 -11.000 -6.826 1.00 92.44 187 PHE A C 1
ATOM 1484 O O . PHE A 1 187 ? 14.653 -12.124 -7.082 1.00 92.44 187 PHE A O 1
ATOM 1491 N N . THR A 1 188 ? 14.768 -10.178 -5.946 1.00 93.19 188 THR A N 1
ATOM 1492 C CA . THR A 1 188 ? 15.825 -10.557 -5.006 1.00 93.19 188 THR A CA 1
ATOM 1493 C C . THR A 1 188 ? 15.184 -10.901 -3.667 1.00 93.19 188 THR A C 1
ATOM 1495 O O . THR A 1 188 ? 14.266 -10.211 -3.224 1.00 93.19 188 THR A O 1
ATOM 1498 N N . GLU A 1 189 ? 15.638 -11.980 -3.035 1.00 93.88 189 GLU A N 1
ATOM 1499 C CA . GLU A 1 189 ? 15.124 -12.430 -1.742 1.00 93.88 189 GLU A CA 1
ATOM 1500 C C . GLU A 1 189 ? 15.955 -11.862 -0.587 1.00 93.88 189 GLU A C 1
ATOM 1502 O O . GLU A 1 189 ? 17.182 -11.805 -0.657 1.00 93.88 189 GLU A O 1
ATOM 1507 N N . PHE A 1 190 ? 15.272 -11.462 0.481 1.00 91.44 190 PHE A N 1
ATOM 1508 C CA . PHE A 1 190 ? 15.846 -10.885 1.689 1.00 91.44 190 PHE A CA 1
ATOM 1509 C C . PHE A 1 190 ? 15.302 -11.619 2.911 1.00 91.44 190 PHE A C 1
ATOM 1511 O O . PHE A 1 190 ? 14.122 -11.972 2.968 1.00 91.44 190 PHE A O 1
ATOM 1518 N N . LYS A 1 191 ? 16.165 -11.816 3.909 1.00 90.31 191 LYS A N 1
ATOM 1519 C CA . LYS A 1 191 ? 15.783 -12.290 5.241 1.00 90.31 191 LYS A CA 1
ATOM 1520 C C . LYS A 1 191 ? 16.001 -11.159 6.233 1.00 90.31 191 LYS A C 1
ATOM 1522 O O . LYS A 1 191 ? 17.081 -10.569 6.237 1.00 90.31 191 LYS A O 1
ATOM 1527 N N . GLN A 1 192 ? 14.979 -10.870 7.031 1.00 84.62 192 GLN A N 1
ATOM 1528 C CA . GLN A 1 192 ? 15.004 -9.829 8.059 1.00 84.62 192 GLN A CA 1
ATOM 1529 C C . GLN A 1 192 ? 14.925 -10.423 9.461 1.00 84.62 192 GLN A C 1
ATOM 1531 O O . GLN A 1 192 ? 14.219 -11.445 9.627 1.00 84.62 192 GLN A O 1
#

Radius of gyration: 16.53 Å; chains: 1; bounding box: 39×41×48 Å

Sequence (192 aa):
MILHTRKIYAVLLSQAPDGRWLSYGMDGDGVTLNSLGQIESQSAPLGQWNGKWIRIGGKNVAAYMTFADSRSLHYTVPVLFNGERSDLILRYDEKNPGGVVVGVRRHLNDQTPDKGITTIKKNDHIVYLCQEFQPDDDASVRYQPVDSIVAKKTKDLRVNLTSVPSGTYRYGYCVVDLYGRKHYTRFTEFKQ

=== Feature glossary ===
The record interleaves many kinds of information about one protein. Here is each kind framed as the question it answers.

Q: What does the local fold look like, residue by residue?
A: A 3Di character summarizes, for each residue, the relative orientation of the Cα frame of its nearest spatial neighbor. Because it encodes fold topology rather than chemistry, 3Di alignments detect remote structural similarity that sequence alignment misses.

Q: Which residues are in helices, strands, or loops?
A: Secondary structure is the local, repeating backbone conformation. DSSP classifies it into eight states by reading the hydrogen-bond network: three helix types (H, G, I), two β types (E, B), two non-regular types (T, S), and unstructured coil (-).

Q: How big and how compact is the whole molecule?
A: Three whole-structure scalars: the radius of gyration (RMS distance of Cα from centroid, in Å), the count of Cα–Cα contacts (pairs closer than 8 Å and separated by more than four residues in sequence — i.e. tertiary, not local, contacts), and the bounding-box dimensions. Together they distinguish compact globular folds from extended fibres or disordered chains.

Q: How confident is the AlphaFold model at each residue?
A: For AlphaFold models, the B-factor field carries pLDDT — the model's own estimate of local accuracy on a 0–100 scale. Regions with pLDDT<50 should be treated as essentially unmodeled; they often correspond to intrinsically disordered segments.

Q: What family and function is it annotated with?
A: Functional annotations link the protein to curated databases. InterPro entries identify conserved domains and families by matching the sequence against member-database signatures (Pfam, PROSITE, CDD, …). Gene Ontology (GO) terms describe molecular function, biological process, and cellular component in a controlled vocabulary. CATH places the structure in a hierarchical fold classification (Class/Architecture/Topology/Homologous-superfamily). The organism is the source species.

Q: What known structures does this most resemble?
A: Nearest PDB neighbors are the top structural matches found by Foldseek when searching this structure against the entire Protein Data Bank. Each hit reports a TM-score (0 to 1; >0.5 almost always implies the same fold) and an E-value. These are *structural* homologs — they may share no detectable sequence similarity.

Q: Which residues are buried vs exposed?
A: Solvent-accessible surface area (SASA) is the area in Å² traced out by the centre of a 1.4 Å probe sphere (a water molecule) rolled over the protein's van der Waals surface (Shrake–Rupley / Lee–Richards construction). Buried residues have near-zero SASA; fully exposed residues can exceed 200 Å². The total SASA scales roughly with the number of surface residues.

Q: What are the backbone torsion angles?
A: φ (phi) and ψ (psi) are the two rotatable backbone dihedrals per residue: φ is the C(i-1)–N–Cα–C torsion, ψ is the N–Cα–C–N(i+1) torsion, both in degrees on (−180°, 180°]. α-helical residues cluster near (−60°, −45°); β-strand residues near (−120°, +130°). A Ramachandran plot is simply a scatter of (φ, ψ) for every residue.

Q: Are the domains correctly placed relative to each other?
A: Predicted aligned error is AlphaFold's pairwise confidence. Unlike pLDDT (per-residue), PAE is per-residue-pair and captures whether two parts of the structure are correctly placed relative to each other. Units are ångströms of expected positional error.

Q: What if only a Cα trace is available?
A: P-SEA three-state annotation labels each residue as helix, strand, or coil based purely on the geometry of the Cα trace. It serves as a fallback when the full backbone (and thus DSSP) is unavailable.

Q: What is the amino-acid chain?
A: This is the polypeptide sequence — one letter per residue, N-terminus first. Length ranges from a few dozen residues for small domains to over a thousand for large multi-domain proteins.

Q: What do the rendered images show?
A: The six renders are orthographic views along the three Cartesian axes in both directions. Representation (cartoon, sticks, or surface) and color scheme (sequence-rainbow or by-chain) vary across proteins so the training set covers all the common visualization conventions.

Q: What do the diagnostic plots show?
A: Plot images: a contact map (which residues are close in 3D, as an N×N binary image), a Ramachandran scatter (backbone torsion angles, revealing secondary-structure composition at a glance), and — for AlphaFold structures — a PAE heatmap (pairwise prediction confidence).

Q: How mobile is each atom in the crystal?
A: B-factor (Debye–Waller factor) reflects atomic displacement in the crystal lattice. It is an experimental observable (units Å²), not a prediction; low values mean the atom is pinned down, high values mean it moves or is heterogeneous across the crystal.

Q: Where is each backbone atom in 3D?
A: The mmCIF table is the protein's shape written out atom by atom. For each backbone N, Cα, C, and carbonyl O, it records an (x, y, z) coordinate triple in Å plus the residue type, chain letter, and residue number.